Protein AF-A0A2A2KEM4-F1 (afdb_monomer)

Foldseek 3Di:
DVVVLVVQLVVCVVVVNVPSNVVSVVVVLVVVVVVVVVVVVCVVVVPVVCVVVVPDDPDLVPDDLLVVLVVVLVVVVLVSLCVSLVVVLVVVVVVVVVVLVCCVVCVQVVVVVVDVDSPPSPQLNVLLCCLVPVFLSVQLVCCQNVHSCHSVSNVVSNVRSVVSSSCRVCVVVVVVVPPDPVVVVPDD

Organism: NCBI:txid2018661

Nearest PDB structures (foldseek):
  5y50-assembly1_A  TM=5.192E-01  e=1.566E-01  Arabidopsis thaliana
  3vvo-assembly1_A  TM=3.139E-01  e=1.948E+00  Pyrococcus furiosus

Radius of gyration: 22.12 Å; Cα contacts (8 Å, |Δi|>4): 120; chains: 1; bounding box: 51×26×70 Å

pLDDT: mean 81.43, std 10.75, range [40.06, 94.81]

Mean predicted aligned error: 8.87 Å

Sequence (188 aa):
MLATLSVRVGHAFGAEDPGEVARTLRGGLGYGLLVGILGCLAMLVTLPLVQWLGVPLPDVALLTPYWQAMAAQGRGETARIRAIGSATFASVTAWMLVATVLLALFGRRIAEAMSDDPQDYRWPVGVTLLSYWLLALPMSYWLAFHSALGPVGVWVGFACGLAVSAVLLPWRFYRLQARPLTAALVQP

Structure (mmCIF, N/CA/C/O backbone):
data_AF-A0A2A2KEM4-F1
#
_entry.id   AF-A0A2A2KEM4-F1
#
loop_
_atom_site.group_PDB
_atom_site.id
_atom_site.type_symbol
_atom_site.label_atom_id
_atom_site.label_alt_id
_atom_site.label_comp_id
_atom_site.label_asym_id
_atom_site.label_entity_id
_atom_site.label_seq_id
_atom_site.pdbx_PDB_ins_code
_atom_site.Cartn_x
_atom_site.Cartn_y
_atom_site.Cartn_z
_atom_site.occupancy
_atom_site.B_iso_or_equiv
_atom_site.auth_seq_id
_atom_site.auth_comp_id
_atom_site.auth_asym_id
_atom_site.auth_atom_id
_atom_site.pdbx_PDB_model_num
ATOM 1 N N . MET A 1 1 ? -18.554 12.663 2.591 1.00 53.09 1 MET A N 1
ATOM 2 C CA . MET A 1 1 ? -19.275 11.410 2.928 1.00 53.09 1 MET A CA 1
ATOM 3 C C . MET A 1 1 ? -18.562 10.548 3.979 1.00 53.09 1 MET A C 1
ATOM 5 O O . MET A 1 1 ? -19.233 10.060 4.875 1.00 53.09 1 MET A O 1
ATOM 9 N N . LEU A 1 2 ? -17.231 10.387 3.964 1.00 48.94 2 LEU A N 1
ATOM 10 C CA . LEU A 1 2 ? -16.520 9.681 5.054 1.00 48.94 2 LEU A CA 1
ATOM 11 C C . LEU A 1 2 ? -16.595 10.417 6.408 1.00 48.94 2 LEU A C 1
ATOM 13 O O . LEU A 1 2 ? -16.851 9.792 7.431 1.00 48.94 2 LEU A O 1
ATOM 17 N N . ALA A 1 3 ? -16.501 11.752 6.405 1.00 61.59 3 ALA A N 1
ATOM 18 C CA . ALA A 1 3 ? -16.663 12.564 7.618 1.00 61.59 3 ALA A CA 1
ATOM 19 C C . ALA A 1 3 ? -18.037 12.370 8.291 1.00 61.59 3 ALA A C 1
ATOM 21 O O . ALA A 1 3 ? -18.135 12.297 9.510 1.00 61.59 3 ALA A O 1
ATOM 22 N N . THR A 1 4 ? -19.105 12.202 7.503 1.00 72.00 4 THR A N 1
ATOM 23 C CA . THR A 1 4 ? -20.461 11.986 8.029 1.00 72.00 4 THR A CA 1
ATOM 24 C C . THR A 1 4 ? -20.662 10.583 8.604 1.00 72.00 4 THR A C 1
ATOM 26 O O . THR A 1 4 ? -21.477 10.425 9.507 1.00 72.00 4 THR A O 1
ATOM 29 N N . LEU A 1 5 ? -19.921 9.571 8.126 1.00 70.81 5 LEU A N 1
ATOM 30 C CA . LEU A 1 5 ? -19.917 8.233 8.735 1.00 70.81 5 LEU A CA 1
ATOM 31 C C . LEU A 1 5 ? -19.270 8.270 10.121 1.00 70.81 5 LEU A C 1
ATOM 33 O O . LEU A 1 5 ? -19.838 7.725 11.059 1.00 70.81 5 LEU A O 1
ATOM 37 N N . SER A 1 6 ? -18.138 8.970 10.261 1.00 72.06 6 SER A N 1
ATOM 38 C CA . SER A 1 6 ? -17.466 9.139 11.557 1.00 72.06 6 SER A CA 1
ATOM 39 C C . SER A 1 6 ? -18.377 9.809 12.588 1.00 72.06 6 SER A C 1
ATOM 41 O O . SER A 1 6 ? -18.460 9.349 13.721 1.00 72.06 6 SER A O 1
ATOM 43 N N . VAL A 1 7 ? -19.099 10.862 12.187 1.00 77.62 7 VAL A N 1
ATOM 44 C CA . VAL A 1 7 ? -20.027 11.586 13.071 1.00 77.62 7 VAL A CA 1
ATOM 45 C C . VAL A 1 7 ? -21.217 10.709 13.471 1.00 77.62 7 VAL A C 1
ATOM 47 O O . VAL A 1 7 ? -21.557 10.648 14.648 1.00 77.62 7 VAL A O 1
ATOM 50 N N . ARG A 1 8 ? -21.824 9.975 12.527 1.00 77.19 8 ARG A N 1
ATOM 51 C CA . ARG A 1 8 ? -22.946 9.066 12.835 1.00 77.19 8 ARG A CA 1
ATOM 52 C C . ARG A 1 8 ? -22.535 7.914 13.740 1.00 77.19 8 ARG A C 1
ATOM 54 O O . ARG A 1 8 ? -23.273 7.587 14.659 1.00 77.19 8 ARG A O 1
ATOM 61 N N . VAL A 1 9 ? -21.358 7.333 13.509 1.00 75.44 9 VAL A N 1
ATOM 62 C CA . VAL A 1 9 ? -20.803 6.308 14.400 1.00 75.44 9 VAL A CA 1
ATOM 63 C C . VAL A 1 9 ? -20.565 6.892 15.792 1.00 75.44 9 VAL A C 1
ATOM 65 O O . VAL A 1 9 ? -20.953 6.255 16.759 1.00 75.44 9 VAL A O 1
ATOM 68 N N . GLY A 1 10 ? -20.021 8.109 15.902 1.00 74.44 10 GLY A N 1
ATOM 69 C CA . GLY A 1 10 ? -19.826 8.785 17.190 1.00 74.44 10 GLY A CA 1
ATOM 70 C C . GLY A 1 10 ? -21.133 9.027 17.953 1.00 74.44 10 GLY A C 1
ATOM 71 O O . GLY A 1 10 ? -21.208 8.726 19.141 1.00 74.44 10 GLY A O 1
ATOM 72 N N . HIS A 1 11 ? -22.185 9.492 17.272 1.00 80.06 11 HIS A N 1
ATOM 73 C CA . HIS A 1 11 ? -23.505 9.661 17.889 1.00 80.06 11 HIS A CA 1
ATOM 74 C C . HIS A 1 11 ? -24.141 8.329 18.301 1.00 80.06 11 HIS A C 1
ATOM 76 O O . HIS A 1 11 ? -24.631 8.226 19.420 1.00 80.06 11 HIS A O 1
ATOM 82 N N . ALA A 1 12 ? -24.108 7.309 17.439 1.00 76.50 12 ALA A N 1
ATOM 83 C CA . ALA A 1 12 ? -24.669 5.991 17.744 1.00 76.50 12 ALA A CA 1
ATOM 84 C C . ALA A 1 12 ? -23.904 5.277 18.874 1.00 76.50 12 ALA A C 1
ATOM 86 O O . ALA A 1 12 ? -24.507 4.586 19.690 1.00 76.50 12 ALA A O 1
ATOM 87 N N . PHE A 1 13 ? -22.585 5.484 18.958 1.00 74.38 13 PHE A N 1
ATOM 88 C CA . PHE A 1 13 ? -21.756 4.975 20.050 1.00 74.38 13 PHE A CA 1
ATOM 89 C C . PHE A 1 13 ? -22.072 5.684 21.374 1.00 74.38 13 PHE A C 1
ATOM 91 O O . PHE A 1 13 ? -22.221 5.021 22.394 1.00 74.38 13 PHE A O 1
ATOM 98 N N . GLY A 1 14 ? -22.249 7.012 21.352 1.00 75.56 14 GLY A N 1
ATOM 99 C CA . GLY A 1 14 ? -22.678 7.786 22.524 1.00 75.56 14 GLY A CA 1
ATOM 100 C C . GLY A 1 14 ? -24.127 7.526 22.957 1.00 75.56 14 GLY A C 1
ATOM 101 O O . GLY A 1 14 ? -24.472 7.795 24.101 1.00 75.56 14 GLY A O 1
ATOM 102 N N . ALA A 1 15 ? -24.963 6.992 22.063 1.00 82.25 15 ALA A N 1
ATOM 103 C CA . ALA A 1 15 ? -26.337 6.579 22.345 1.00 82.25 15 ALA A CA 1
ATOM 104 C C . ALA A 1 15 ? -26.460 5.105 22.787 1.00 82.25 15 ALA A C 1
ATOM 106 O O . ALA A 1 15 ? -27.578 4.624 22.944 1.00 82.25 15 ALA A O 1
ATOM 107 N N . GLU A 1 16 ? -25.338 4.389 22.949 1.00 78.12 16 GLU A N 1
ATOM 108 C CA . GLU A 1 16 ? -25.289 2.960 23.300 1.00 78.12 16 GLU A CA 1
ATOM 109 C C . GLU A 1 16 ? -26.135 2.051 22.379 1.00 78.12 16 GLU A C 1
ATOM 111 O O . GLU A 1 16 ? -26.611 1.000 22.806 1.00 78.12 16 GLU A O 1
ATOM 116 N N . ASP A 1 17 ? -26.299 2.412 21.096 1.00 80.00 17 ASP A N 1
ATOM 117 C CA . ASP A 1 17 ? -26.970 1.573 20.090 1.00 80.00 17 ASP A CA 1
ATOM 118 C C . ASP A 1 17 ? -25.933 0.791 19.253 1.00 80.00 17 ASP A C 1
ATOM 120 O O . ASP A 1 17 ? -25.500 1.237 18.177 1.00 80.00 17 ASP A O 1
ATOM 124 N N . PRO A 1 18 ? -25.521 -0.418 19.688 1.00 74.44 18 PRO A N 1
ATOM 125 C CA . PRO A 1 18 ? -24.556 -1.228 18.951 1.00 74.44 18 PRO A CA 1
ATOM 126 C C . PRO A 1 18 ? -25.079 -1.667 17.574 1.00 74.44 18 PRO A C 1
ATOM 128 O O . PRO A 1 18 ? -24.279 -1.944 16.672 1.00 74.44 18 PRO A O 1
ATOM 131 N N . GLY A 1 19 ? -26.402 -1.726 17.384 1.00 77.44 19 GLY A N 1
ATOM 132 C CA . GLY A 1 19 ? -27.038 -2.144 16.138 1.00 77.44 19 GLY A CA 1
ATOM 133 C C . GLY A 1 19 ? -26.939 -1.083 15.042 1.00 77.44 19 GLY A C 1
ATOM 134 O O . GLY A 1 19 ? -26.697 -1.415 13.873 1.00 77.44 19 GLY A O 1
ATOM 135 N N . GLU A 1 20 ? -27.089 0.193 15.388 1.00 78.12 20 GLU A N 1
ATOM 136 C CA . GLU A 1 20 ? -26.872 1.306 14.457 1.00 78.12 20 GLU A CA 1
ATOM 137 C C . GLU A 1 20 ? -25.391 1.468 14.086 1.00 78.12 20 GLU A C 1
ATOM 139 O O . GLU A 1 20 ? -25.067 1.637 12.901 1.00 78.12 20 GLU A O 1
ATOM 144 N N . VAL A 1 21 ? -24.480 1.289 15.048 1.00 76.12 21 VAL A N 1
ATOM 145 C CA . VAL A 1 21 ? -23.033 1.273 14.782 1.00 76.12 21 VAL A CA 1
ATOM 146 C C . VAL A 1 21 ? -22.673 0.153 13.794 1.00 76.12 21 VAL A C 1
ATOM 148 O O . VAL A 1 21 ? -22.007 0.401 12.783 1.00 76.12 21 VAL A O 1
ATOM 151 N N . ALA A 1 22 ? -23.168 -1.070 14.020 1.00 76.38 22 ALA A N 1
ATOM 152 C CA . ALA A 1 22 ? -22.904 -2.220 13.151 1.00 76.38 22 ALA A CA 1
ATOM 153 C C . ALA A 1 22 ? -23.425 -2.018 11.718 1.00 76.38 22 ALA A C 1
ATOM 155 O O . ALA A 1 22 ? -22.730 -2.333 10.748 1.00 76.38 22 ALA A O 1
ATOM 156 N N . ARG A 1 23 ? -24.649 -1.492 11.562 1.00 79.25 23 ARG A N 1
ATOM 157 C CA . ARG A 1 23 ? -25.245 -1.205 10.243 1.00 79.25 23 ARG A CA 1
ATOM 158 C C . ARG A 1 23 ? -24.463 -0.132 9.494 1.00 79.25 23 ARG A C 1
ATOM 160 O O . ARG A 1 23 ? -24.187 -0.303 8.306 1.00 79.25 23 ARG A O 1
ATOM 167 N N . THR A 1 24 ? -24.062 0.927 10.191 1.00 81.06 24 THR A N 1
ATOM 168 C CA . THR A 1 24 ? -23.287 2.029 9.608 1.00 81.06 24 THR A CA 1
ATOM 169 C C . THR A 1 24 ? -21.918 1.549 9.124 1.00 81.06 24 THR A C 1
ATOM 171 O O . THR A 1 24 ? -21.506 1.881 8.011 1.00 81.06 24 THR A O 1
ATOM 174 N N . LEU A 1 25 ? -21.247 0.690 9.897 1.00 78.19 25 LEU A N 1
ATOM 175 C CA . LEU A 1 25 ? -19.958 0.107 9.513 1.00 78.19 25 LEU A CA 1
ATOM 176 C C . LEU A 1 25 ? -20.069 -0.887 8.350 1.00 78.19 25 LEU A C 1
ATOM 178 O O . LEU A 1 25 ? -19.225 -0.864 7.452 1.00 78.19 25 LEU A O 1
ATOM 182 N N . ARG A 1 26 ? -21.124 -1.714 8.301 1.00 78.69 26 ARG A N 1
ATOM 183 C CA . ARG A 1 26 ? -21.377 -2.609 7.153 1.00 78.69 26 ARG A CA 1
ATOM 184 C C . ARG A 1 26 ? -21.663 -1.826 5.877 1.00 78.69 26 ARG A C 1
ATOM 186 O O . ARG A 1 26 ? -21.119 -2.161 4.827 1.00 78.69 26 ARG A O 1
ATOM 193 N N . GLY A 1 27 ? -22.463 -0.764 5.975 1.00 81.88 27 GLY A N 1
ATOM 194 C CA . GLY A 1 27 ? -22.697 0.159 4.865 1.00 81.88 27 GLY A CA 1
ATOM 195 C C . GLY A 1 27 ? -21.393 0.798 4.385 1.00 81.88 27 GLY A C 1
ATOM 196 O O . GLY A 1 27 ? -21.102 0.780 3.191 1.00 81.88 27 GLY A O 1
ATOM 197 N N . GLY A 1 28 ? -20.561 1.276 5.316 1.00 80.88 28 GLY A N 1
ATOM 198 C CA . GLY A 1 28 ? -19.235 1.825 5.024 1.00 80.88 28 GLY A CA 1
ATOM 199 C C . GLY A 1 28 ? -18.312 0.842 4.295 1.00 80.88 28 GLY A C 1
ATOM 200 O O . GLY A 1 28 ? -17.651 1.236 3.336 1.00 80.88 28 GLY A O 1
ATOM 201 N N . LEU A 1 29 ? -18.315 -0.438 4.684 1.00 82.56 29 LEU A N 1
ATOM 202 C CA . LEU A 1 29 ? -17.545 -1.483 3.999 1.00 82.56 29 LEU A CA 1
ATOM 203 C C . LEU A 1 29 ? -18.012 -1.680 2.548 1.00 82.56 29 LEU A C 1
ATOM 205 O O . LEU A 1 29 ? -17.180 -1.764 1.646 1.00 82.56 29 LEU A O 1
ATOM 209 N N . GLY A 1 30 ? -19.328 -1.693 2.312 1.00 83.88 30 GLY A N 1
ATOM 210 C CA . GLY A 1 30 ? -19.901 -1.774 0.964 1.00 83.88 30 GLY A CA 1
ATOM 211 C C . GLY A 1 30 ? -19.514 -0.581 0.083 1.00 83.88 30 GLY A C 1
ATOM 212 O O . GLY A 1 30 ? -19.084 -0.770 -1.055 1.00 83.88 30 GLY A O 1
ATOM 213 N N . TYR A 1 31 ? -19.582 0.642 0.621 1.00 83.25 31 TYR A N 1
ATOM 214 C CA . TYR A 1 31 ? -19.104 1.838 -0.082 1.00 83.25 31 TYR A CA 1
ATOM 215 C C . TYR A 1 31 ? -17.602 1.777 -0.371 1.00 83.25 31 TYR A C 1
ATOM 217 O O . TYR A 1 31 ? -17.185 2.116 -1.475 1.00 83.25 31 TYR A O 1
ATOM 225 N N . GLY A 1 32 ? -16.795 1.319 0.589 1.00 83.50 32 GLY A N 1
ATOM 226 C CA . GLY A 1 32 ? -15.356 1.139 0.405 1.00 83.50 32 GLY A CA 1
ATOM 227 C C . GLY A 1 32 ? -15.035 0.158 -0.722 1.00 83.50 32 GLY A C 1
ATOM 228 O O . GLY A 1 32 ? -14.199 0.458 -1.572 1.00 83.50 32 GLY A O 1
ATOM 229 N N . LEU A 1 33 ? -15.750 -0.969 -0.781 1.00 86.19 33 LEU A N 1
ATOM 230 C CA . LEU A 1 33 ? -15.604 -1.951 -1.854 1.00 86.19 33 LEU A CA 1
ATOM 231 C C . LEU A 1 33 ? -15.987 -1.357 -3.215 1.00 86.19 33 LEU A C 1
ATOM 233 O O . LEU A 1 33 ? -15.236 -1.500 -4.176 1.00 86.19 33 LEU A O 1
ATOM 237 N N . LEU A 1 34 ? -17.120 -0.655 -3.294 1.00 88.44 34 LEU A N 1
ATOM 238 C CA . LEU A 1 34 ? -17.584 -0.024 -4.529 1.00 88.44 34 LEU A CA 1
ATOM 239 C C . LEU A 1 34 ? -16.592 1.032 -5.034 1.00 88.44 34 LEU A C 1
ATOM 241 O O . LEU A 1 34 ? -16.212 1.004 -6.202 1.00 88.44 34 LEU A O 1
ATOM 245 N N . VAL A 1 35 ? -16.121 1.923 -4.158 1.00 88.81 35 VAL A N 1
ATOM 246 C CA . VAL A 1 35 ? -15.098 2.924 -4.504 1.00 88.81 35 VAL A CA 1
ATOM 247 C C . VAL A 1 35 ? -13.794 2.246 -4.926 1.00 88.81 35 VAL A C 1
ATOM 249 O O . VAL A 1 35 ? -13.182 2.669 -5.905 1.00 88.81 35 VAL A O 1
ATOM 252 N N . GLY A 1 36 ? -13.392 1.171 -4.242 1.00 84.81 36 GLY A N 1
ATOM 253 C CA . GLY A 1 36 ? -12.217 0.379 -4.602 1.00 84.81 36 GLY A CA 1
ATOM 254 C C . GLY A 1 36 ? -12.328 -0.251 -5.993 1.00 84.81 36 GLY A C 1
ATOM 255 O O . GLY A 1 36 ? -11.396 -0.141 -6.787 1.00 84.81 36 GLY A O 1
ATOM 256 N N . ILE A 1 37 ? -13.479 -0.846 -6.324 1.00 89.69 37 ILE A N 1
ATOM 257 C CA . ILE A 1 37 ? -13.752 -1.420 -7.650 1.00 89.69 37 ILE A CA 1
ATOM 258 C C . ILE A 1 37 ? -13.729 -0.327 -8.720 1.00 89.69 37 ILE A C 1
ATOM 260 O O . ILE A 1 37 ? -13.059 -0.487 -9.737 1.00 89.69 37 ILE A O 1
ATOM 264 N N . LEU A 1 38 ? -14.404 0.801 -8.488 1.00 90.62 38 LEU A N 1
ATOM 265 C CA . LEU A 1 38 ? -14.414 1.923 -9.431 1.00 90.62 38 LEU A CA 1
ATOM 266 C C . LEU A 1 38 ? -13.008 2.493 -9.655 1.00 90.62 38 LEU A C 1
ATOM 268 O O . LEU A 1 38 ? -12.628 2.741 -10.797 1.00 90.62 38 LEU A O 1
ATOM 272 N N . GLY A 1 39 ? -12.215 2.646 -8.592 1.00 86.81 39 GLY A N 1
ATOM 273 C CA . GLY A 1 39 ? -10.818 3.073 -8.688 1.00 86.81 39 GLY A CA 1
ATOM 274 C C . GLY A 1 39 ? -9.953 2.077 -9.466 1.00 86.81 39 GLY A C 1
ATOM 275 O O . GLY A 1 39 ? -9.158 2.483 -10.312 1.00 86.81 39 GLY A O 1
ATOM 276 N N . CYS A 1 40 ? -10.149 0.775 -9.243 1.00 86.94 40 CYS A N 1
ATOM 277 C CA . CYS A 1 40 ? -9.462 -0.281 -9.986 1.00 86.94 40 CYS A CA 1
ATOM 278 C C . CYS A 1 40 ? -9.809 -0.237 -11.484 1.00 86.94 40 CYS A C 1
ATOM 280 O O . CYS A 1 40 ? -8.910 -0.243 -12.326 1.00 86.94 40 CYS A O 1
ATOM 282 N N . LEU A 1 41 ? -11.096 -0.109 -11.822 1.00 89.00 41 LEU A N 1
ATOM 283 C CA . LEU A 1 41 ? -11.557 0.028 -13.205 1.00 89.00 41 LEU A CA 1
ATOM 284 C C . LEU A 1 41 ? -10.992 1.291 -13.868 1.00 89.00 41 LEU A C 1
ATOM 286 O O . LEU A 1 41 ? -10.512 1.226 -14.998 1.00 89.00 41 LEU A O 1
ATOM 290 N N . ALA A 1 42 ? -10.979 2.420 -13.157 1.00 89.44 42 ALA A N 1
ATOM 291 C CA . ALA A 1 42 ? -10.387 3.659 -13.651 1.00 89.44 42 ALA A CA 1
ATOM 292 C C . ALA A 1 42 ? -8.886 3.497 -13.956 1.00 89.44 42 ALA A C 1
ATOM 294 O O . ALA A 1 42 ? -8.436 3.902 -15.032 1.00 89.44 42 ALA A O 1
ATOM 295 N N . MET A 1 43 ? -8.119 2.842 -13.071 1.00 85.56 43 MET A N 1
ATOM 296 C CA . MET A 1 43 ? -6.702 2.548 -13.329 1.00 85.56 43 MET A CA 1
ATOM 297 C C . MET A 1 43 ? -6.510 1.669 -14.572 1.00 85.56 43 MET A C 1
ATOM 299 O O . MET A 1 43 ? -5.644 1.971 -15.392 1.00 85.56 43 MET A O 1
ATOM 303 N N . LEU A 1 44 ? -7.329 0.625 -14.752 1.00 84.94 44 LEU A N 1
ATOM 304 C CA . LEU A 1 44 ? -7.234 -0.281 -15.906 1.00 84.94 44 LEU A CA 1
ATOM 305 C C . LEU A 1 44 ? -7.569 0.407 -17.236 1.00 84.94 44 LEU A C 1
ATOM 307 O O . LEU A 1 44 ? -6.942 0.114 -18.252 1.00 84.94 44 LEU A O 1
ATOM 311 N N . VAL A 1 45 ? -8.528 1.335 -17.234 1.00 88.75 45 VAL A N 1
ATOM 312 C CA . VAL A 1 45 ? -8.959 2.057 -18.442 1.00 88.75 45 VAL A CA 1
ATOM 313 C C . VAL A 1 45 ? -8.002 3.192 -18.813 1.00 88.75 45 VAL A C 1
ATOM 315 O O . VAL A 1 45 ? -7.907 3.537 -19.986 1.00 88.75 45 VAL A O 1
ATOM 318 N N . THR A 1 46 ? -7.252 3.747 -17.856 1.00 86.25 46 THR A N 1
ATOM 319 C CA . THR A 1 46 ? -6.375 4.911 -18.092 1.00 86.25 46 THR A CA 1
ATOM 320 C C . THR A 1 46 ? -5.429 4.712 -19.280 1.00 86.25 46 THR A C 1
ATOM 322 O O . THR A 1 46 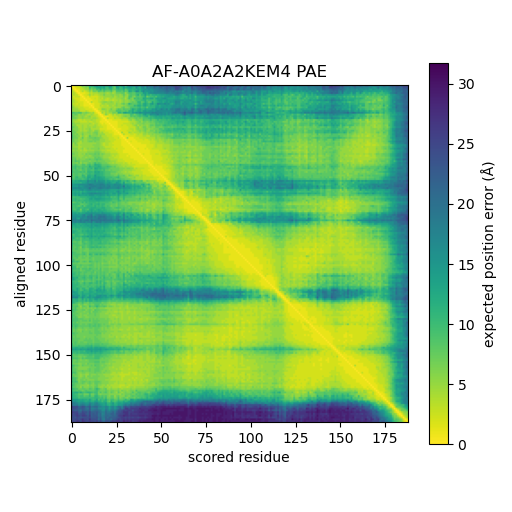? -5.376 5.549 -20.175 1.00 86.25 46 THR A O 1
ATOM 325 N N . LEU A 1 47 ? -4.689 3.603 -19.314 1.00 79.81 47 LEU A N 1
ATOM 326 C CA . LEU A 1 47 ? -3.660 3.363 -20.329 1.00 79.81 47 LEU A CA 1
ATOM 327 C C . LEU A 1 47 ? -4.241 3.158 -21.747 1.00 79.81 47 LEU A C 1
ATOM 329 O O . LEU A 1 47 ? -3.800 3.866 -22.655 1.00 79.81 47 LEU A O 1
ATOM 333 N N . PRO A 1 48 ? -5.250 2.287 -21.968 1.00 85.12 48 PRO A N 1
ATOM 334 C CA . PRO A 1 48 ? -5.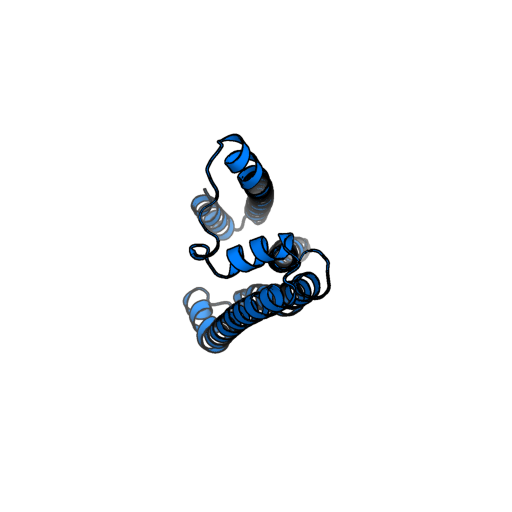884 2.173 -23.282 1.00 85.12 48 PRO A CA 1
ATOM 335 C C . PRO A 1 48 ? -6.624 3.453 -23.691 1.00 85.12 48 PRO A C 1
ATOM 337 O O . PRO A 1 48 ? -6.625 3.796 -24.870 1.00 85.12 48 PRO A O 1
ATOM 340 N N . LEU A 1 49 ? -7.200 4.200 -22.743 1.00 88.00 49 LEU A N 1
ATOM 341 C CA . LEU A 1 49 ? -7.856 5.477 -23.030 1.00 88.00 49 LEU A CA 1
ATOM 342 C C . LEU A 1 49 ? -6.860 6.528 -23.536 1.00 88.00 49 LEU A C 1
ATOM 344 O O . LEU A 1 49 ? -7.139 7.200 -24.524 1.00 88.00 49 LEU A O 1
ATOM 348 N N . VAL A 1 50 ? -5.688 6.650 -22.904 1.00 84.50 50 VAL A N 1
ATOM 349 C CA . VAL A 1 50 ? -4.623 7.574 -23.343 1.00 84.50 50 VAL A CA 1
ATOM 350 C C . VAL A 1 50 ? -4.132 7.224 -24.751 1.00 84.50 50 VAL A C 1
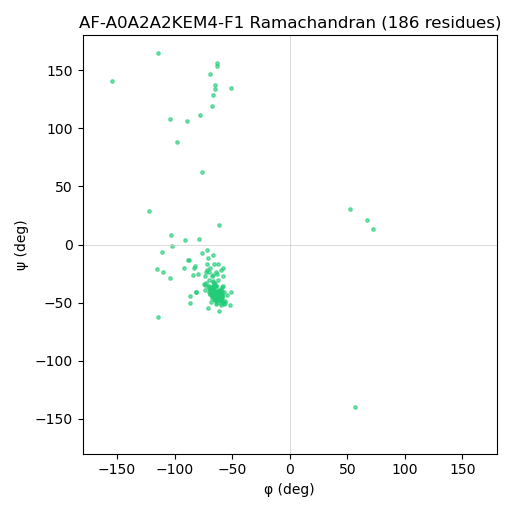ATOM 352 O O . VAL A 1 50 ? -3.913 8.121 -25.564 1.00 84.50 50 VAL A O 1
ATOM 355 N N . GLN A 1 51 ? -4.016 5.931 -25.063 1.00 83.75 51 GLN A N 1
ATOM 356 C CA . GLN A 1 51 ? -3.660 5.462 -26.406 1.00 83.75 51 GLN A CA 1
ATOM 357 C C . GLN A 1 51 ? -4.759 5.757 -27.430 1.00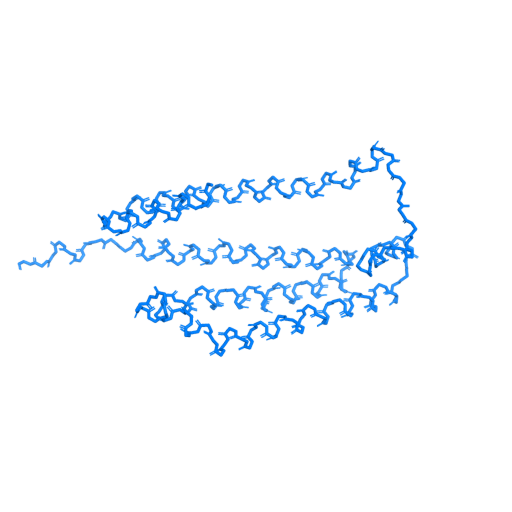 83.75 51 GLN A C 1
ATOM 359 O O . GLN A 1 51 ? -4.462 6.207 -28.534 1.00 83.75 51 GLN A O 1
ATOM 364 N N . TRP A 1 52 ? -6.025 5.551 -27.058 1.00 87.56 52 TRP A N 1
ATOM 365 C CA . TRP A 1 52 ? -7.175 5.865 -27.906 1.00 87.56 52 TRP A CA 1
ATOM 366 C C . TRP A 1 52 ? -7.293 7.367 -28.198 1.00 87.56 52 TRP A C 1
ATOM 368 O O . TRP A 1 52 ? -7.621 7.751 -29.317 1.00 87.56 52 TRP A O 1
ATOM 378 N N . LEU A 1 53 ? -6.951 8.219 -27.227 1.00 91.19 53 LEU A N 1
ATOM 379 C CA . LEU A 1 53 ? -6.880 9.675 -27.391 1.00 91.19 53 LEU A CA 1
ATOM 380 C C . LEU A 1 53 ? -5.684 10.139 -28.245 1.00 91.19 53 LEU A C 1
ATOM 382 O O . LEU A 1 53 ? -5.561 11.333 -28.512 1.00 91.19 53 LEU A O 1
ATOM 386 N N . GLY A 1 54 ? -4.801 9.227 -28.668 1.00 85.06 54 GLY A N 1
ATOM 387 C CA . GLY A 1 54 ? -3.668 9.538 -29.539 1.00 85.06 54 GLY A CA 1
ATOM 388 C C . GLY A 1 54 ? -2.598 10.416 -28.886 1.00 85.06 54 GLY A C 1
ATOM 389 O O . GLY A 1 54 ? -1.833 11.069 -29.593 1.00 85.06 54 GLY A O 1
ATOM 390 N N . VAL A 1 55 ? -2.539 10.459 -27.551 1.00 84.19 55 VAL A N 1
ATOM 391 C CA . VAL A 1 55 ? -1.539 11.256 -26.830 1.00 84.19 55 VAL A CA 1
ATOM 392 C C . VAL A 1 55 ? -0.152 10.640 -27.069 1.00 84.19 55 VAL A C 1
ATOM 394 O O . VAL A 1 55 ? 0.058 9.477 -26.707 1.00 84.19 55 VAL A O 1
ATOM 397 N N . PRO A 1 56 ? 0.809 11.373 -27.665 1.00 79.44 56 PRO A N 1
ATOM 398 C CA . PRO A 1 56 ? 2.145 10.845 -27.905 1.00 79.44 56 PRO A CA 1
ATOM 399 C C . PRO A 1 56 ? 2.849 10.577 -26.573 1.00 79.44 56 PRO A C 1
ATOM 401 O O . PRO A 1 56 ? 2.829 11.409 -25.663 1.00 79.44 56 PRO A O 1
ATOM 404 N N . LEU A 1 57 ? 3.475 9.404 -26.451 1.00 74.38 57 LEU A N 1
ATOM 405 C CA . LEU A 1 57 ? 4.242 9.063 -25.258 1.00 74.38 57 LEU A CA 1
ATOM 406 C C . LEU A 1 57 ? 5.474 9.980 -25.176 1.00 74.38 57 LEU A C 1
ATOM 408 O O . LEU A 1 57 ? 6.207 10.080 -26.161 1.00 74.38 57 LEU A O 1
ATOM 412 N N . PRO A 1 58 ? 5.715 10.645 -24.032 1.00 79.56 58 PRO A N 1
ATOM 413 C CA . PRO A 1 58 ? 6.897 11.475 -23.858 1.00 79.56 58 PRO A CA 1
ATOM 414 C C . PRO A 1 58 ? 8.169 10.628 -23.935 1.00 79.56 58 PRO A C 1
ATOM 416 O O . PRO A 1 58 ? 8.159 9.435 -23.610 1.00 79.56 58 PRO A O 1
ATOM 419 N N . ASP A 1 59 ? 9.273 11.263 -24.337 1.00 84.12 59 ASP A N 1
ATOM 420 C CA . ASP A 1 59 ? 10.573 10.606 -24.419 1.00 84.12 59 ASP A CA 1
ATOM 421 C C . ASP A 1 59 ? 10.900 9.883 -23.117 1.00 84.12 59 ASP A C 1
ATOM 423 O O . ASP A 1 59 ? 10.783 10.431 -22.019 1.00 84.12 59 ASP A O 1
ATOM 427 N N . VAL A 1 60 ? 11.379 8.644 -23.235 1.00 77.94 60 VAL A N 1
ATOM 428 C CA . VAL A 1 60 ? 11.652 7.806 -22.060 1.00 77.94 60 VAL A CA 1
ATOM 429 C C . VAL A 1 60 ? 12.681 8.413 -21.111 1.00 77.94 60 VAL A C 1
ATOM 431 O O . VAL A 1 60 ? 12.685 8.082 -19.933 1.00 77.94 60 VAL A O 1
ATOM 434 N N . ALA A 1 61 ? 13.530 9.319 -21.595 1.00 81.56 61 ALA A N 1
ATOM 435 C CA . ALA A 1 61 ? 14.481 10.053 -20.767 1.00 81.56 61 ALA A CA 1
ATOM 436 C C . ALA A 1 61 ? 13.800 11.028 -19.788 1.00 81.56 61 ALA A C 1
ATOM 438 O O . ALA A 1 61 ? 14.348 11.294 -18.722 1.00 81.56 61 ALA A O 1
ATOM 439 N N . LEU A 1 62 ? 12.606 11.525 -20.125 1.00 83.56 62 LEU A N 1
ATOM 440 C CA . LEU A 1 62 ? 11.822 12.455 -19.306 1.00 83.56 62 LEU A CA 1
ATOM 441 C C . LEU A 1 62 ? 10.915 11.737 -18.300 1.00 83.56 62 LEU A C 1
ATOM 443 O O . LEU A 1 62 ? 10.376 12.358 -17.386 1.00 83.56 62 LEU A O 1
ATOM 447 N N . LEU A 1 63 ? 10.733 10.425 -18.462 1.00 83.19 63 LEU A N 1
ATOM 448 C CA . LEU A 1 63 ? 9.941 9.615 -17.549 1.00 83.19 63 LEU A CA 1
ATOM 449 C C . LEU A 1 63 ? 10.641 9.480 -16.194 1.00 83.19 63 LEU A C 1
ATOM 451 O O . LEU A 1 63 ? 11.865 9.371 -16.118 1.00 83.19 63 LEU A O 1
ATOM 455 N N . THR A 1 64 ? 9.858 9.413 -15.114 1.00 84.69 64 THR A N 1
ATOM 456 C CA . THR A 1 64 ? 10.406 9.081 -13.793 1.00 84.69 64 THR A CA 1
ATOM 457 C C . THR A 1 64 ? 10.988 7.661 -13.798 1.00 84.69 64 THR A C 1
ATOM 459 O O . THR A 1 64 ? 10.559 6.830 -14.607 1.00 84.69 64 THR A O 1
ATOM 462 N N . PRO A 1 65 ? 11.933 7.331 -12.895 1.00 83.38 65 PRO A N 1
ATOM 463 C CA . PRO A 1 65 ? 12.619 6.037 -12.911 1.00 83.38 65 PRO A CA 1
ATOM 464 C C . PRO A 1 65 ? 11.662 4.836 -12.970 1.00 83.38 65 PRO A C 1
ATOM 466 O O . PRO A 1 65 ? 11.864 3.919 -13.759 1.00 83.38 65 PRO A O 1
ATOM 469 N N . TYR A 1 66 ? 10.553 4.870 -12.228 1.00 82.06 66 TYR A N 1
ATOM 470 C CA . TYR A 1 66 ? 9.539 3.814 -12.282 1.00 82.06 66 TYR A CA 1
ATOM 471 C C . TYR A 1 66 ? 8.988 3.575 -13.703 1.00 82.06 66 TYR A C 1
ATOM 473 O O . TYR A 1 66 ? 8.951 2.441 -14.185 1.00 82.06 66 TYR A O 1
ATOM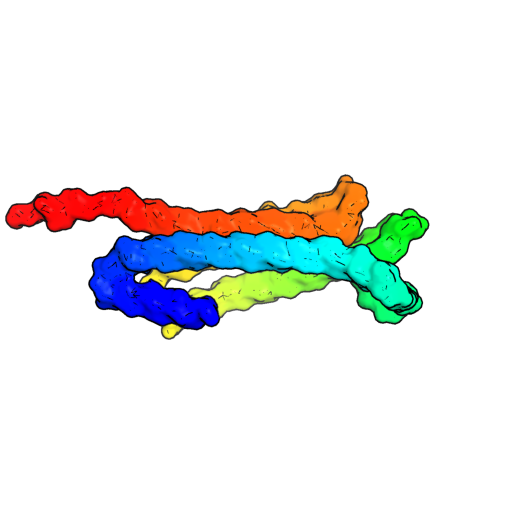 481 N N . TRP A 1 67 ? 8.608 4.643 -14.404 1.00 81.56 67 TRP A N 1
ATOM 482 C CA . TRP A 1 67 ? 8.096 4.558 -15.772 1.00 81.56 67 TRP A CA 1
ATOM 483 C C . TRP A 1 67 ? 9.192 4.186 -16.779 1.00 81.56 67 TRP A C 1
ATOM 485 O O . TRP A 1 67 ? 8.917 3.470 -17.741 1.00 81.56 67 TRP A O 1
ATOM 495 N N . GLN A 1 68 ? 10.446 4.575 -16.526 1.00 82.81 68 GLN A N 1
ATOM 496 C CA . GLN A 1 68 ? 11.596 4.087 -17.295 1.00 82.81 68 GLN A CA 1
ATOM 497 C C . GLN A 1 68 ? 11.773 2.571 -17.156 1.00 82.81 68 GLN A C 1
ATOM 499 O O . GLN A 1 68 ? 12.048 1.901 -18.149 1.00 82.81 68 GLN A O 1
ATOM 504 N N . ALA A 1 69 ? 11.581 2.015 -15.955 1.00 82.81 69 ALA A N 1
ATOM 505 C CA . ALA A 1 69 ? 11.648 0.572 -15.729 1.00 82.81 69 ALA A CA 1
ATOM 506 C C . ALA A 1 69 ? 10.526 -0.178 -16.470 1.00 82.81 69 ALA A C 1
ATOM 508 O O . ALA A 1 69 ? 10.786 -1.206 -17.091 1.00 82.81 69 ALA A O 1
ATOM 509 N N . MET A 1 70 ? 9.303 0.361 -16.476 1.00 81.88 70 MET A N 1
ATOM 510 C CA . MET A 1 70 ? 8.179 -0.185 -17.254 1.00 81.88 70 MET A CA 1
ATOM 511 C C . MET A 1 70 ? 8.457 -0.147 -18.767 1.00 81.88 70 MET A C 1
ATOM 513 O O . MET A 1 70 ? 8.237 -1.134 -19.464 1.00 81.88 70 MET A O 1
ATOM 517 N N . ALA A 1 71 ? 9.006 0.958 -19.283 1.00 81.69 71 ALA A N 1
ATOM 518 C CA . ALA A 1 71 ? 9.365 1.079 -20.698 1.00 81.69 71 ALA A CA 1
ATOM 519 C C . ALA A 1 71 ? 10.527 0.148 -21.101 1.00 81.69 71 ALA A C 1
ATOM 521 O O . ALA A 1 71 ? 10.531 -0.408 -22.199 1.00 81.69 71 ALA A O 1
ATOM 522 N N . ALA A 1 72 ? 11.500 -0.051 -20.207 1.00 81.69 72 ALA A N 1
ATOM 523 C CA . ALA A 1 72 ? 12.624 -0.965 -20.403 1.00 81.69 72 ALA A CA 1
ATOM 524 C C . ALA A 1 72 ? 12.187 -2.443 -20.447 1.00 81.69 72 ALA A C 1
ATOM 526 O O . ALA A 1 72 ? 12.839 -3.252 -21.110 1.00 81.69 72 ALA A O 1
ATOM 527 N N . GLN A 1 73 ? 11.065 -2.794 -19.806 1.00 79.12 73 GLN A N 1
ATOM 528 C CA . GLN A 1 73 ? 10.499 -4.148 -19.838 1.00 79.12 73 GLN A CA 1
ATOM 529 C C . GLN A 1 73 ? 10.086 -4.580 -21.243 1.00 79.12 73 GLN A C 1
ATOM 531 O O . GLN A 1 73 ? 10.403 -5.698 -21.642 1.00 79.12 73 GLN A O 1
ATOM 536 N N . GLY A 1 74 ? 9.492 -3.680 -22.032 1.00 75.50 74 GLY A N 1
ATOM 537 C CA . GLY A 1 74 ? 9.168 -3.946 -23.439 1.00 75.50 74 GLY A CA 1
ATOM 538 C C . GLY A 1 74 ? 10.396 -4.136 -24.341 1.00 75.50 74 GLY A C 1
ATOM 539 O O . GLY A 1 74 ? 10.270 -4.681 -25.432 1.00 75.50 74 GLY A O 1
ATOM 540 N N . ARG A 1 75 ? 11.586 -3.715 -23.887 1.00 77.31 75 ARG A N 1
ATOM 541 C CA . ARG A 1 75 ? 12.856 -3.816 -24.629 1.00 77.31 75 ARG A CA 1
ATOM 542 C C . ARG A 1 75 ? 13.766 -4.955 -24.158 1.00 77.31 75 ARG A C 1
ATOM 544 O O . ARG A 1 75 ? 14.853 -5.117 -24.698 1.00 77.31 75 ARG A O 1
ATOM 551 N N . GLY A 1 76 ? 13.365 -5.721 -23.140 1.00 77.94 76 GLY A N 1
ATOM 552 C CA . GLY A 1 76 ? 14.168 -6.826 -22.597 1.00 77.94 7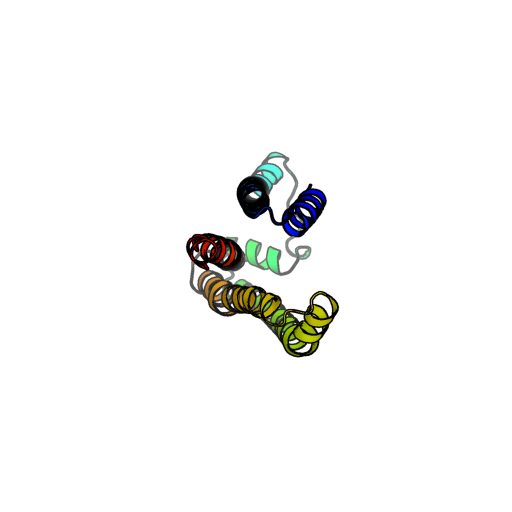6 GLY A CA 1
ATOM 553 C C . GLY A 1 76 ? 15.405 -6.405 -21.783 1.00 77.94 76 GLY A C 1
ATOM 554 O O . GLY A 1 76 ? 16.244 -7.250 -21.464 1.00 77.94 76 GLY A O 1
ATOM 555 N N . GLU A 1 77 ? 15.528 -5.129 -21.393 1.00 82.94 77 GLU A N 1
ATOM 556 C CA . GLU A 1 77 ? 16.671 -4.574 -20.638 1.00 82.94 77 GLU A CA 1
ATOM 557 C C . GLU A 1 77 ? 16.640 -4.969 -19.141 1.00 82.94 77 GLU A C 1
ATOM 559 O O . GLU A 1 77 ? 16.556 -4.134 -18.235 1.00 82.94 77 GLU A O 1
ATOM 564 N N . THR A 1 78 ? 16.728 -6.268 -18.853 1.00 80.88 78 THR A N 1
ATOM 565 C CA . THR A 1 78 ? 16.508 -6.837 -17.507 1.00 80.88 78 THR A CA 1
ATOM 566 C C . THR A 1 78 ? 17.438 -6.253 -16.432 1.00 80.88 78 THR A C 1
ATOM 568 O O . THR A 1 78 ? 17.012 -6.034 -15.298 1.00 80.88 78 THR A O 1
ATOM 571 N N . ALA A 1 79 ? 18.697 -5.947 -16.770 1.00 83.25 79 ALA A N 1
ATOM 572 C CA . ALA A 1 79 ? 19.658 -5.360 -15.829 1.00 83.25 79 ALA A CA 1
ATOM 573 C C . ALA A 1 79 ? 19.234 -3.958 -15.353 1.00 83.25 79 ALA A C 1
ATOM 575 O O . ALA A 1 79 ? 19.303 -3.654 -14.160 1.00 83.25 79 ALA A O 1
ATOM 576 N N . ARG A 1 80 ? 18.728 -3.125 -16.270 1.00 81.19 80 ARG A N 1
ATOM 577 C CA . ARG A 1 80 ? 18.277 -1.760 -15.977 1.00 81.19 80 ARG A CA 1
ATOM 578 C C . ARG A 1 80 ? 16.992 -1.760 -15.150 1.00 81.19 80 ARG A C 1
ATOM 580 O O . ARG A 1 80 ? 16.892 -1.013 -14.179 1.00 81.19 80 ARG A O 1
ATOM 587 N N . ILE A 1 81 ? 16.053 -2.651 -15.477 1.00 83.25 81 ILE A N 1
ATOM 588 C CA . ILE A 1 81 ? 14.811 -2.854 -14.712 1.00 83.25 81 ILE A CA 1
ATOM 589 C C . ILE A 1 81 ? 15.134 -3.257 -13.275 1.00 83.25 81 ILE A C 1
ATOM 591 O O . ILE A 1 81 ? 14.575 -2.692 -12.337 1.00 83.25 81 ILE A O 1
ATOM 595 N N . ARG A 1 82 ? 16.067 -4.200 -13.090 1.00 83.62 82 ARG A N 1
ATOM 596 C CA . ARG A 1 82 ? 16.480 -4.658 -11.758 1.00 83.62 82 ARG A CA 1
ATOM 597 C C . ARG A 1 82 ? 17.135 -3.548 -10.944 1.00 83.62 82 ARG A C 1
ATOM 599 O O . ARG A 1 82 ? 16.799 -3.421 -9.775 1.00 83.62 82 ARG A O 1
ATOM 606 N N . ALA A 1 83 ? 18.010 -2.741 -11.546 1.00 85.00 83 ALA A N 1
ATOM 607 C CA . ALA A 1 83 ? 18.678 -1.635 -10.857 1.00 85.00 83 ALA A CA 1
ATOM 608 C C . ALA A 1 83 ? 17.696 -0.533 -10.421 1.00 85.00 83 ALA A C 1
ATOM 610 O O . ALA A 1 83 ? 17.716 -0.088 -9.275 1.00 85.00 83 ALA A O 1
ATOM 611 N N . ILE A 1 84 ? 16.800 -0.114 -11.319 1.00 84.00 84 ILE A N 1
ATOM 612 C CA . ILE A 1 84 ? 15.804 0.917 -11.003 1.00 84.00 84 ILE A CA 1
ATOM 613 C C . ILE A 1 84 ? 14.766 0.385 -10.007 1.00 84.00 84 ILE A C 1
ATOM 615 O O . ILE A 1 84 ? 14.392 1.072 -9.051 1.00 84.00 84 ILE A O 1
ATOM 619 N N . GLY A 1 85 ? 14.316 -0.854 -10.217 1.00 85.06 85 GLY A N 1
ATOM 620 C CA . GLY A 1 85 ? 13.375 -1.531 -9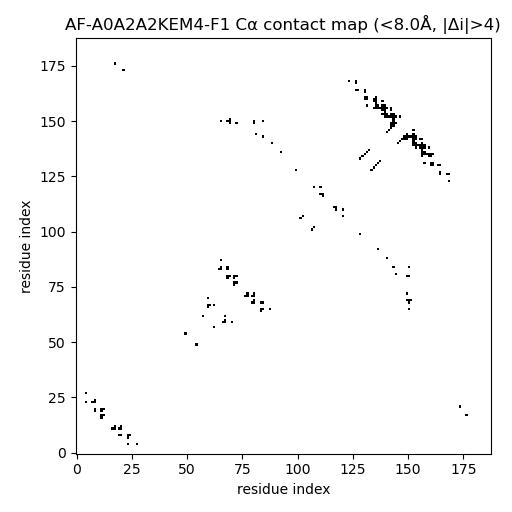.338 1.00 85.06 85 GLY A CA 1
ATOM 621 C C . GLY A 1 85 ? 13.933 -1.684 -7.927 1.00 85.06 85 GLY A C 1
ATOM 622 O O . GLY A 1 85 ? 13.238 -1.351 -6.970 1.00 85.06 85 GLY A O 1
ATOM 623 N N . SER A 1 86 ? 15.185 -2.130 -7.777 1.00 84.44 86 SER A N 1
ATOM 624 C CA . SER A 1 86 ? 15.802 -2.329 -6.461 1.00 84.44 86 SER A CA 1
ATOM 625 C C . SER A 1 86 ? 16.026 -1.013 -5.720 1.00 84.44 86 SER A C 1
ATOM 627 O O . SER A 1 86 ? 15.741 -0.952 -4.527 1.00 84.44 86 SER A O 1
ATOM 629 N N . ALA A 1 87 ? 16.444 0.055 -6.408 1.00 86.12 87 ALA A N 1
ATOM 630 C CA . ALA A 1 87 ? 16.602 1.381 -5.809 1.00 86.12 87 ALA A CA 1
ATOM 631 C C . ALA A 1 87 ? 15.262 1.956 -5.322 1.00 86.12 87 ALA A C 1
ATOM 633 O O . ALA A 1 87 ? 15.158 2.452 -4.198 1.00 86.12 87 ALA A O 1
ATOM 634 N N . THR A 1 88 ? 14.213 1.834 -6.142 1.00 85.19 88 THR A N 1
ATOM 635 C CA . THR A 1 88 ? 12.863 2.282 -5.775 1.00 85.19 88 THR A CA 1
ATOM 636 C C . THR A 1 88 ? 12.343 1.477 -4.587 1.00 85.19 88 THR A C 1
ATOM 638 O O . THR A 1 88 ? 11.898 2.057 -3.598 1.00 85.19 88 THR A O 1
ATOM 641 N N . PHE A 1 89 ? 12.475 0.150 -4.631 1.00 88.31 89 PHE A N 1
ATOM 642 C CA . PHE A 1 89 ? 12.063 -0.724 -3.537 1.00 88.31 89 PHE A CA 1
ATOM 643 C C . PHE A 1 89 ? 12.814 -0.400 -2.237 1.00 88.31 89 PHE A C 1
ATOM 645 O O . PHE A 1 89 ? 12.183 -0.207 -1.203 1.00 88.31 89 PHE A O 1
ATOM 652 N N . ALA A 1 90 ? 14.139 -0.234 -2.299 1.00 89.25 90 ALA A N 1
ATOM 653 C CA . ALA A 1 90 ? 14.962 0.132 -1.149 1.00 89.25 90 ALA A CA 1
ATOM 654 C C . ALA A 1 90 ? 14.546 1.480 -0.542 1.00 89.25 90 ALA A C 1
ATOM 656 O O . ALA A 1 90 ? 14.436 1.582 0.678 1.00 89.25 90 ALA A O 1
ATOM 657 N N . SER A 1 91 ? 14.257 2.493 -1.369 1.00 88.94 91 SER A N 1
ATOM 658 C CA . SER A 1 91 ? 13.779 3.796 -0.881 1.00 88.94 91 SER A CA 1
ATOM 659 C C . SER A 1 91 ? 12.436 3.694 -0.148 1.00 88.94 91 SER A C 1
ATOM 661 O O . SER A 1 91 ? 12.275 4.274 0.926 1.00 88.94 91 SER A O 1
ATOM 663 N N . VAL A 1 92 ? 11.497 2.899 -0.673 1.00 89.56 92 VAL A N 1
ATOM 664 C CA . VAL A 1 92 ? 10.181 2.677 -0.055 1.00 89.56 92 VAL A CA 1
ATOM 665 C C . VAL A 1 92 ? 10.331 1.914 1.257 1.00 89.56 92 VAL A C 1
ATOM 667 O O . VAL A 1 92 ? 9.775 2.332 2.270 1.00 89.56 92 VAL A O 1
ATOM 670 N N . THR A 1 93 ? 11.124 0.839 1.278 1.00 92.12 93 THR A N 1
ATOM 671 C CA . THR A 1 93 ? 11.409 0.085 2.505 1.00 92.12 93 THR A CA 1
ATOM 672 C C . THR A 1 93 ? 12.096 0.959 3.556 1.00 92.12 93 THR A C 1
ATOM 674 O O . THR A 1 93 ? 11.720 0.906 4.726 1.00 92.12 93 THR A O 1
ATOM 677 N N . ALA A 1 94 ? 13.049 1.807 3.158 1.00 92.88 94 ALA A N 1
ATOM 678 C CA . ALA A 1 94 ? 13.715 2.741 4.063 1.00 92.88 94 ALA A CA 1
ATOM 679 C C . ALA A 1 94 ? 12.731 3.758 4.659 1.00 92.88 94 ALA A C 1
ATOM 681 O O . ALA A 1 94 ? 12.725 3.978 5.870 1.00 92.88 94 ALA A O 1
ATOM 682 N N . TRP A 1 95 ? 11.845 4.334 3.843 1.00 91.50 95 TRP A N 1
ATOM 683 C CA . TRP A 1 95 ? 10.815 5.246 4.342 1.00 91.50 95 TRP A CA 1
ATOM 684 C C . TRP A 1 95 ? 9.824 4.547 5.283 1.00 91.50 95 TRP A C 1
ATOM 686 O O . TRP A 1 95 ? 9.479 5.080 6.338 1.00 91.50 95 TRP A O 1
ATOM 696 N N . MET A 1 96 ? 9.410 3.322 4.954 1.00 92.69 96 MET A N 1
ATOM 697 C CA . MET A 1 96 ? 8.540 2.519 5.817 1.00 92.69 96 MET A CA 1
ATOM 698 C C . MET A 1 96 ? 9.208 2.154 7.146 1.00 92.69 96 MET A C 1
ATOM 700 O O . MET A 1 96 ? 8.529 2.138 8.175 1.00 92.69 96 MET A O 1
ATOM 704 N N . LEU A 1 97 ? 10.522 1.907 7.156 1.00 94.81 97 LEU A N 1
ATOM 705 C CA . LEU A 1 97 ? 11.306 1.748 8.386 1.00 94.81 97 LEU A CA 1
ATOM 706 C C . LEU A 1 97 ? 11.232 2.997 9.248 1.00 94.81 97 LEU A C 1
ATOM 708 O O . LEU A 1 97 ? 10.898 2.896 10.426 1.00 94.81 97 LEU A O 1
ATOM 712 N N . VAL A 1 98 ? 11.486 4.167 8.661 1.00 94.62 98 VAL A N 1
ATOM 713 C CA . VAL A 1 98 ? 11.412 5.445 9.380 1.00 94.62 98 VAL A CA 1
ATOM 714 C C . VAL A 1 98 ? 10.017 5.647 9.967 1.00 94.62 98 VAL A C 1
ATOM 716 O O . VAL A 1 98 ? 9.894 5.883 11.167 1.00 94.62 98 VAL A O 1
ATOM 719 N N . ALA A 1 99 ? 8.960 5.475 9.169 1.00 90.50 99 ALA A N 1
ATOM 720 C CA . ALA A 1 99 ? 7.583 5.583 9.645 1.00 90.50 99 ALA A CA 1
ATOM 721 C C . ALA A 1 99 ? 7.282 4.587 10.780 1.00 90.50 99 ALA A C 1
ATOM 723 O O . ALA A 1 99 ? 6.651 4.952 11.768 1.00 90.50 99 ALA A O 1
ATOM 724 N N . THR A 1 100 ? 7.777 3.352 10.677 1.00 90.88 100 THR A N 1
ATOM 725 C CA . THR A 1 100 ? 7.614 2.318 11.711 1.00 90.88 100 THR A CA 1
ATOM 726 C C . THR A 1 100 ? 8.326 2.703 13.005 1.00 90.88 100 THR A C 1
ATOM 728 O O . THR A 1 100 ? 7.741 2.580 14.077 1.00 90.88 100 THR A O 1
ATOM 731 N N . VAL A 1 101 ? 9.556 3.216 12.924 1.00 93.00 101 VAL A N 1
ATOM 732 C CA . VAL A 1 101 ? 10.304 3.703 14.091 1.00 93.00 101 VAL A CA 1
ATOM 733 C C . VAL A 1 101 ? 9.575 4.880 14.735 1.00 93.00 101 VAL A C 1
ATOM 735 O O . VAL A 1 101 ? 9.370 4.882 15.946 1.00 93.00 101 VAL A O 1
ATOM 738 N N . LEU A 1 102 ? 9.107 5.846 13.945 1.00 91.50 102 LEU A N 1
ATOM 739 C CA . LEU A 1 102 ? 8.335 6.976 14.464 1.00 91.50 102 LEU A CA 1
ATOM 740 C C . LEU A 1 102 ? 7.034 6.515 15.134 1.00 91.50 102 LEU A C 1
ATOM 742 O O . LEU A 1 102 ? 6.729 6.955 16.239 1.00 91.50 102 LEU A O 1
ATOM 746 N N . LEU A 1 103 ? 6.289 5.592 14.525 1.00 87.62 103 LEU A N 1
ATOM 747 C CA . LEU A 1 103 ? 5.076 5.032 15.126 1.00 87.62 103 LEU A CA 1
ATOM 748 C C . LEU A 1 103 ? 5.376 4.223 16.393 1.00 87.62 103 LEU A C 1
ATOM 750 O O . LEU A 1 103 ? 4.607 4.294 17.349 1.00 87.62 103 LEU A O 1
ATOM 754 N N . ALA A 1 104 ? 6.497 3.507 16.451 1.00 87.94 104 ALA A N 1
ATOM 755 C CA . ALA A 1 104 ? 6.912 2.789 17.653 1.00 87.94 104 ALA A CA 1
ATOM 756 C C . ALA A 1 104 ? 7.262 3.747 18.805 1.00 87.94 104 ALA A C 1
ATOM 758 O O . ALA A 1 104 ? 6.939 3.466 19.958 1.00 87.94 104 ALA A O 1
ATOM 759 N N . LEU A 1 105 ? 7.884 4.890 18.499 1.00 90.38 105 LEU A N 1
ATOM 760 C CA . LEU A 1 105 ? 8.299 5.882 19.495 1.00 90.38 105 LEU A CA 1
ATOM 761 C C . LEU A 1 105 ? 7.155 6.806 19.940 1.00 90.38 105 LEU A C 1
ATOM 763 O O . LEU A 1 105 ? 7.044 7.136 21.122 1.00 90.38 105 LEU A O 1
ATOM 767 N N . PHE A 1 106 ? 6.312 7.236 19.002 1.00 88.19 106 PHE A N 1
ATOM 768 C CA . PHE A 1 106 ? 5.319 8.294 19.216 1.00 88.19 106 PHE A CA 1
ATOM 769 C C . PHE A 1 106 ? 3.874 7.815 19.094 1.00 88.19 106 PHE A C 1
ATOM 771 O O . PHE A 1 106 ? 2.983 8.455 19.648 1.00 88.19 106 PHE A O 1
ATOM 778 N N . GLY A 1 107 ? 3.617 6.692 18.421 1.00 83.88 107 GLY A N 1
ATOM 779 C CA . GLY A 1 107 ? 2.258 6.220 18.135 1.00 83.88 107 GLY A CA 1
ATOM 780 C C . GLY A 1 107 ? 1.437 5.976 19.397 1.00 83.88 107 GLY A C 1
ATOM 781 O O . GLY A 1 107 ? 0.274 6.362 19.452 1.00 83.88 107 GLY A O 1
ATOM 782 N N . ARG A 1 108 ? 2.066 5.444 20.452 1.00 83.44 108 ARG A N 1
ATOM 783 C CA . ARG A 1 108 ? 1.420 5.283 21.760 1.00 83.44 108 ARG A CA 1
ATOM 784 C C . ARG A 1 108 ? 0.995 6.623 22.372 1.00 83.44 108 ARG A C 1
ATOM 786 O O . ARG A 1 108 ? -0.123 6.729 22.850 1.00 83.44 108 ARG A O 1
ATOM 793 N N . ARG A 1 109 ? 1.854 7.647 22.308 1.00 86.56 109 ARG A N 1
ATOM 794 C CA . ARG A 1 109 ? 1.564 8.980 22.868 1.00 86.56 109 ARG A CA 1
ATOM 795 C C . ARG A 1 109 ? 0.429 9.678 22.122 1.00 86.56 109 ARG A C 1
ATOM 797 O O . ARG A 1 109 ? -0.382 10.353 22.739 1.00 86.56 109 ARG A O 1
ATOM 804 N N . ILE A 1 110 ? 0.372 9.510 20.800 1.00 82.94 110 ILE A N 1
ATOM 805 C CA . ILE A 1 110 ? -0.709 10.058 19.968 1.00 82.94 110 ILE A CA 1
ATOM 806 C C . ILE A 1 110 ? -2.037 9.374 20.311 1.00 82.94 110 ILE A C 1
ATOM 808 O O . ILE A 1 110 ? -3.050 10.051 20.437 1.00 82.94 110 ILE A O 1
ATOM 812 N N . ALA A 1 111 ? -2.025 8.051 20.492 1.00 81.19 111 ALA A N 1
ATOM 813 C CA . ALA A 1 111 ? -3.215 7.295 20.868 1.00 81.19 111 ALA A CA 1
ATOM 814 C C . ALA A 1 111 ? -3.730 7.670 22.267 1.00 81.19 111 ALA A C 1
ATOM 816 O O . ALA A 1 111 ? -4.917 7.934 22.421 1.00 81.19 111 ALA A O 1
ATOM 817 N N . GLU A 1 112 ? -2.840 7.763 23.259 1.00 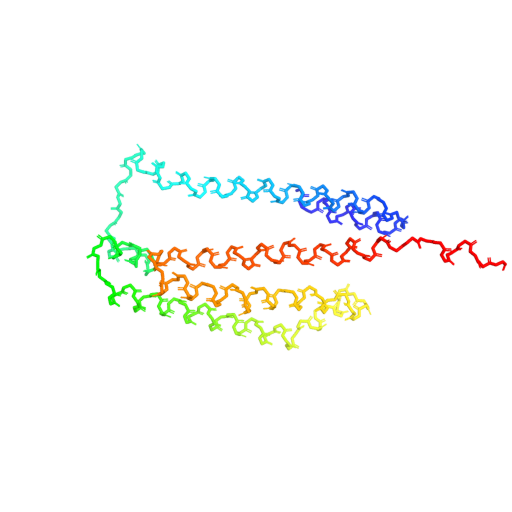83.38 112 GLU A N 1
ATOM 818 C CA . GLU A 1 112 ? -3.188 8.185 24.626 1.00 83.38 112 GLU A CA 1
ATOM 819 C C . GLU A 1 112 ? -3.735 9.624 24.665 1.00 83.38 112 GLU A C 1
ATOM 821 O O . GLU A 1 112 ? -4.598 9.931 25.476 1.00 83.38 112 GLU A O 1
ATOM 826 N N . ALA A 1 113 ? -3.302 10.505 23.756 1.00 84.31 113 ALA A N 1
ATOM 827 C CA . ALA A 1 113 ? -3.864 11.852 23.630 1.00 84.31 113 ALA A CA 1
ATOM 828 C C . ALA A 1 113 ? -5.283 11.881 23.022 1.00 84.31 113 ALA A C 1
ATOM 830 O O . ALA A 1 113 ? -5.960 12.905 23.112 1.00 84.31 113 ALA A O 1
ATOM 831 N N . MET A 1 114 ? -5.719 10.798 22.368 1.00 77.38 114 MET A N 1
ATOM 832 C CA . MET A 1 114 ? -7.026 10.695 21.705 1.00 77.38 114 MET A CA 1
ATOM 833 C C . MET A 1 114 ? -8.038 9.859 22.497 1.00 77.38 114 MET A C 1
ATOM 835 O O . MET A 1 114 ? -9.238 10.097 22.369 1.00 77.38 114 MET A O 1
ATOM 839 N N . SER A 1 115 ? -7.583 8.880 23.283 1.00 74.50 115 SER A N 1
ATOM 840 C CA . SER A 1 115 ? -8.447 7.968 24.039 1.00 74.50 115 SER A CA 1
ATOM 841 C C . SER A 1 115 ? -7.738 7.397 25.267 1.00 74.50 115 SER A C 1
ATOM 843 O O . SER A 1 115 ? -6.586 6.972 25.165 1.00 74.50 115 SER A O 1
ATOM 845 N N . ASP A 1 116 ? -8.464 7.267 26.379 1.00 73.69 116 ASP A N 1
ATOM 846 C CA . ASP A 1 116 ? -7.945 6.703 27.635 1.00 73.69 116 ASP A CA 1
ATOM 847 C C . ASP A 1 116 ? -7.810 5.167 27.628 1.00 73.69 116 ASP A C 1
ATOM 849 O O . ASP A 1 116 ? -7.253 4.601 28.567 1.00 73.69 116 ASP A O 1
ATOM 853 N N . ASP A 1 117 ? -8.299 4.470 26.591 1.00 72.12 117 ASP A N 1
ATOM 854 C CA . ASP A 1 117 ? -8.176 3.012 26.466 1.00 72.12 117 ASP A CA 1
ATOM 855 C C . ASP A 1 117 ? -6.878 2.609 25.728 1.00 72.12 117 ASP A C 1
ATOM 857 O O . ASP A 1 117 ? -6.787 2.700 24.496 1.00 72.12 117 ASP A O 1
ATOM 861 N N . PRO A 1 118 ? -5.858 2.084 26.435 1.00 62.44 118 PRO A N 1
ATOM 862 C CA . PRO A 1 118 ? -4.599 1.680 25.819 1.00 62.44 118 PRO A CA 1
ATOM 863 C C . PRO A 1 118 ? -4.710 0.416 24.948 1.00 62.44 118 PRO A C 1
ATOM 865 O O . PRO A 1 118 ? -3.748 0.088 24.242 1.00 62.44 118 PRO A O 1
ATOM 868 N N . GLN A 1 119 ? -5.817 -0.336 24.987 1.00 64.44 119 GLN A N 1
ATOM 869 C CA . GLN A 1 119 ? -6.004 -1.503 24.116 1.00 64.44 119 GLN A CA 1
ATOM 870 C C . GLN A 1 119 ? -6.527 -1.142 22.726 1.00 64.44 119 GLN A C 1
ATOM 872 O O . GLN A 1 119 ? -6.345 -1.941 21.798 1.00 64.44 119 GLN A O 1
ATOM 877 N N . ASP A 1 120 ? -7.131 0.032 22.546 1.00 71.44 120 ASP A N 1
ATOM 878 C CA . ASP A 1 120 ? -7.857 0.319 21.311 1.00 71.44 120 ASP A CA 1
ATOM 879 C C . ASP A 1 120 ? -6.917 0.545 20.111 1.00 71.44 120 ASP A C 1
ATOM 881 O O . ASP A 1 120 ? -7.173 0.068 19.004 1.00 71.44 120 ASP A O 1
ATOM 885 N N . TYR A 1 121 ? -5.728 1.120 20.338 1.00 77.94 121 TYR A N 1
ATOM 886 C CA . TYR A 1 121 ? -4.761 1.401 19.264 1.00 77.94 121 TYR A CA 1
ATOM 887 C C . TYR A 1 121 ? -3.859 0.216 18.878 1.00 77.94 121 TYR A C 1
ATOM 889 O O . TYR A 1 121 ? -3.369 0.144 17.745 1.00 77.94 121 TYR A O 1
ATOM 897 N N . ARG A 1 122 ? -3.610 -0.731 19.797 1.00 81.38 122 ARG A N 1
ATOM 898 C CA . ARG A 1 122 ? -2.619 -1.809 19.588 1.00 81.38 122 ARG A CA 1
ATOM 899 C C . ARG A 1 122 ? -3.027 -2.752 18.464 1.00 81.38 122 ARG A C 1
ATOM 901 O O . ARG A 1 122 ? -2.171 -3.242 17.729 1.00 81.38 122 ARG A O 1
ATOM 908 N N . TRP A 1 123 ? -4.328 -3.002 18.329 1.00 83.06 123 TRP A N 1
ATOM 909 C CA . TRP A 1 123 ? -4.845 -3.891 17.296 1.00 83.06 123 TRP A CA 1
ATOM 910 C C . TRP A 1 123 ? -4.736 -3.291 15.886 1.00 83.06 123 TRP A C 1
ATOM 912 O O . TRP A 1 123 ? -4.102 -3.933 15.046 1.00 83.06 123 TRP A O 1
ATOM 922 N N . PRO A 1 124 ? -5.262 -2.079 15.599 1.00 83.06 124 PRO A N 1
ATOM 923 C CA . PRO A 1 124 ? -5.088 -1.451 14.292 1.00 83.06 124 PRO A CA 1
ATOM 924 C C . PRO A 1 124 ? -3.622 -1.334 13.867 1.00 83.06 124 PRO A C 1
ATOM 926 O O . PRO A 1 124 ? -3.292 -1.673 12.733 1.00 83.06 124 PRO A O 1
ATOM 929 N N . VAL A 1 125 ? -2.735 -0.931 14.784 1.00 85.88 125 VAL A N 1
ATOM 930 C CA . VAL A 1 125 ? -1.292 -0.807 14.512 1.00 85.88 125 VAL A CA 1
ATOM 931 C C . VAL A 1 125 ? -0.647 -2.165 14.225 1.00 85.88 125 VAL A C 1
ATOM 933 O O . VAL A 1 125 ? 0.152 -2.289 13.300 1.00 85.88 125 VAL A O 1
ATOM 936 N N . GLY A 1 126 ? -1.006 -3.210 14.975 1.00 88.06 126 GLY A N 1
ATOM 937 C CA . GLY A 1 126 ? -0.501 -4.561 14.725 1.00 88.06 126 GLY A CA 1
ATOM 938 C C . GLY A 1 126 ? -0.930 -5.107 13.360 1.00 88.06 126 GLY A C 1
ATOM 939 O O . GLY A 1 126 ? -0.114 -5.691 12.647 1.00 88.06 126 GLY A O 1
ATOM 940 N N . VAL A 1 127 ? -2.187 -4.880 12.966 1.00 88.88 127 VAL A N 1
ATOM 941 C CA . VAL A 1 127 ? -2.720 -5.327 11.668 1.00 88.88 127 VAL A CA 1
ATOM 942 C C . VAL A 1 127 ? -2.041 -4.612 10.501 1.00 88.88 127 VAL A C 1
ATOM 944 O O . VAL A 1 127 ? -1.699 -5.267 9.512 1.00 88.88 127 VAL A O 1
ATOM 947 N N . THR A 1 128 ? -1.820 -3.297 10.597 1.00 88.38 128 THR A N 1
ATOM 948 C CA . THR A 1 128 ? -1.127 -2.548 9.538 1.00 88.38 128 THR A CA 1
ATOM 949 C C . THR A 1 128 ? 0.334 -2.962 9.441 1.00 88.38 128 THR A C 1
ATOM 951 O O . THR A 1 128 ? 0.801 -3.246 8.341 1.00 88.38 128 THR A O 1
ATOM 954 N N . LEU A 1 129 ? 1.040 -3.113 10.566 1.00 89.62 129 LEU A N 1
ATOM 955 C CA . LEU A 1 129 ? 2.409 -3.632 10.564 1.00 89.62 129 LEU A CA 1
ATOM 956 C C . LEU A 1 129 ? 2.474 -5.011 9.907 1.00 89.62 129 LEU A C 1
ATOM 958 O O . LEU A 1 129 ? 3.237 -5.189 8.965 1.00 89.62 129 LEU A O 1
ATOM 962 N N . LEU A 1 130 ? 1.630 -5.955 10.327 1.00 91.12 130 LEU A N 1
ATOM 963 C CA . LEU A 1 130 ? 1.583 -7.302 9.758 1.00 91.12 130 LEU A CA 1
ATOM 964 C C . LEU A 1 130 ? 1.343 -7.280 8.242 1.00 91.12 130 LEU A C 1
ATOM 966 O O . LEU A 1 130 ? 2.073 -7.908 7.476 1.00 91.12 130 LEU A O 1
ATOM 970 N N . SER A 1 131 ? 0.326 -6.540 7.811 1.00 90.94 131 SER A N 1
ATOM 971 C CA . SER A 1 131 ? -0.106 -6.531 6.415 1.00 90.94 131 SER A CA 1
ATOM 972 C C . SER A 1 131 ? 0.910 -5.860 5.496 1.00 90.94 131 SER A C 1
ATOM 974 O O . SER A 1 131 ? 1.123 -6.315 4.375 1.00 90.94 131 SER A O 1
ATOM 976 N N . TYR A 1 132 ? 1.563 -4.796 5.960 1.00 89.12 132 TYR A N 1
ATOM 977 C CA . TYR A 1 132 ? 2.537 -4.062 5.159 1.00 89.12 132 TYR A CA 1
ATOM 978 C C . TYR A 1 132 ? 3.911 -4.745 5.175 1.00 89.12 132 TYR A C 1
ATOM 980 O O . TYR A 1 132 ? 4.555 -4.853 4.132 1.00 89.12 132 TYR A O 1
ATOM 988 N N . TRP A 1 133 ? 4.346 -5.256 6.328 1.00 92.12 133 TRP A N 1
ATOM 989 C CA . TRP A 1 133 ? 5.676 -5.842 6.483 1.00 92.12 133 TRP A CA 1
ATOM 990 C C . TRP A 1 133 ? 5.771 -7.314 6.108 1.00 92.12 133 TRP A C 1
ATOM 992 O O . TRP A 1 133 ? 6.734 -7.688 5.448 1.00 92.12 133 TRP A O 1
ATOM 1002 N N . LEU A 1 134 ? 4.821 -8.157 6.522 1.00 91.56 134 LEU A N 1
ATOM 1003 C CA . LEU A 1 134 ? 4.918 -9.603 6.275 1.00 91.56 134 LEU A CA 1
ATOM 1004 C C . LEU A 1 134 ? 4.248 -10.032 4.973 1.00 91.56 134 LEU A C 1
ATOM 1006 O O . LEU A 1 134 ? 4.560 -11.102 4.458 1.00 91.56 134 LEU A O 1
ATOM 1010 N N . LEU A 1 135 ? 3.344 -9.215 4.432 1.00 92.56 135 LEU A N 1
ATOM 1011 C CA . LEU A 1 135 ? 2.620 -9.550 3.209 1.00 92.56 135 LEU A CA 1
ATOM 1012 C C . LEU A 1 135 ? 2.965 -8.610 2.064 1.00 92.56 135 LEU A C 1
ATOM 1014 O O . LEU A 1 135 ? 3.526 -9.072 1.073 1.00 92.56 135 LEU A O 1
ATOM 1018 N N . ALA A 1 136 ? 2.679 -7.311 2.190 1.00 93.12 136 ALA A N 1
ATOM 1019 C CA . ALA A 1 136 ? 2.836 -6.380 1.077 1.00 93.12 136 ALA A CA 1
ATOM 1020 C C . ALA A 1 136 ? 4.279 -6.334 0.568 1.00 93.12 136 ALA A C 1
ATOM 1022 O O . ALA A 1 136 ? 4.498 -6.531 -0.625 1.00 93.12 136 ALA A O 1
ATOM 1023 N N . LEU A 1 137 ? 5.262 -6.118 1.449 1.00 92.44 137 LEU A N 1
ATOM 1024 C CA . LEU A 1 137 ? 6.670 -6.022 1.054 1.00 92.44 137 LEU A CA 1
ATOM 1025 C C . LEU A 1 137 ? 7.221 -7.339 0.462 1.00 92.44 137 LEU A C 1
ATOM 1027 O O . LEU A 1 137 ? 7.742 -7.286 -0.655 1.00 92.44 137 LEU A O 1
ATOM 1031 N N . PRO A 1 138 ? 7.078 -8.516 1.109 1.00 93.06 138 PRO A N 1
ATOM 1032 C CA . PRO A 1 138 ? 7.566 -9.777 0.554 1.00 93.06 138 PRO A CA 1
ATOM 1033 C C . PRO A 1 138 ? 6.882 -10.163 -0.757 1.00 93.06 138 PRO A C 1
ATOM 1035 O O . PRO A 1 138 ? 7.565 -10.546 -1.706 1.00 93.06 138 PRO A O 1
ATOM 1038 N N . MET A 1 139 ? 5.555 -10.006 -0.851 1.00 93.62 139 MET A N 1
ATOM 1039 C CA . MET A 1 139 ? 4.818 -10.275 -2.092 1.00 93.62 139 MET A CA 1
ATOM 1040 C C . MET A 1 139 ? 5.248 -9.326 -3.206 1.00 93.62 139 MET A C 1
ATOM 1042 O O . MET A 1 139 ? 5.471 -9.769 -4.329 1.00 93.62 139 MET A O 1
ATOM 1046 N N . SER A 1 140 ? 5.415 -8.036 -2.898 1.00 92.94 140 SER A N 1
ATOM 1047 C CA . SER A 1 140 ? 5.870 -7.036 -3.870 1.00 92.94 140 SER A CA 1
ATOM 1048 C C . SER A 1 140 ? 7.262 -7.368 -4.393 1.00 92.94 140 SER A C 1
ATOM 1050 O O . SER A 1 140 ? 7.487 -7.316 -5.597 1.00 92.94 140 SER A O 1
ATOM 1052 N N . TYR A 1 141 ? 8.187 -7.752 -3.509 1.00 92.06 141 TYR A N 1
ATOM 1053 C CA . TYR A 1 141 ? 9.538 -8.153 -3.894 1.00 92.06 141 TYR A CA 1
ATOM 1054 C C . TYR A 1 141 ? 9.524 -9.416 -4.761 1.00 92.06 141 TYR A C 1
ATOM 1056 O O . TYR A 1 141 ? 10.134 -9.466 -5.832 1.00 92.06 141 TYR A O 1
ATOM 1064 N N . TRP A 1 142 ? 8.796 -10.443 -4.326 1.00 93.44 142 TRP A N 1
ATOM 1065 C CA . TRP A 1 142 ? 8.742 -11.701 -5.053 1.00 93.44 142 TRP A CA 1
ATOM 1066 C C . TRP A 1 142 ? 8.127 -11.511 -6.444 1.00 93.44 142 TRP A C 1
ATOM 1068 O O . TRP A 1 142 ? 8.758 -11.848 -7.446 1.00 93.44 142 TRP A O 1
ATOM 1078 N N . LEU A 1 143 ? 6.960 -10.868 -6.534 1.00 91.19 143 LEU A N 1
ATOM 1079 C CA . LEU A 1 143 ? 6.293 -10.615 -7.810 1.00 91.19 143 LEU A CA 1
ATOM 1080 C C . LEU A 1 143 ? 7.105 -9.679 -8.712 1.00 91.19 143 LEU A C 1
ATOM 1082 O O . LEU A 1 143 ? 7.121 -9.885 -9.923 1.00 91.19 143 LEU A O 1
ATOM 1086 N N . ALA A 1 144 ? 7.800 -8.680 -8.165 1.00 89.06 144 ALA A N 1
ATOM 1087 C CA . ALA A 1 144 ? 8.515 -7.720 -8.998 1.00 89.06 144 ALA A CA 1
ATOM 1088 C C . ALA A 1 144 ? 9.806 -8.263 -9.621 1.00 89.06 144 ALA A C 1
ATOM 1090 O O . ALA A 1 144 ? 10.154 -7.881 -10.738 1.00 89.06 144 ALA A O 1
ATOM 1091 N N . PHE A 1 145 ? 10.518 -9.144 -8.912 1.00 88.00 145 PHE A N 1
ATOM 1092 C CA . PHE A 1 145 ? 11.845 -9.605 -9.336 1.00 88.00 145 PHE A CA 1
ATOM 1093 C C . PHE A 1 145 ? 11.888 -11.067 -9.792 1.00 88.00 145 PHE A C 1
ATOM 1095 O O . PHE A 1 145 ? 12.784 -11.422 -10.561 1.00 88.00 145 PHE A O 1
ATOM 1102 N N . HIS A 1 146 ? 10.940 -11.901 -9.350 1.00 88.12 146 HIS A N 1
ATOM 1103 C CA . HIS A 1 146 ? 10.912 -13.342 -9.640 1.00 88.12 146 HIS A CA 1
ATOM 1104 C C . HIS A 1 146 ? 9.769 -13.757 -10.574 1.00 88.12 146 HIS A C 1
ATOM 1106 O O . HIS A 1 146 ? 9.732 -14.907 -11.003 1.00 88.12 146 HIS A O 1
ATOM 1112 N N . SER A 1 147 ? 8.852 -12.846 -10.915 1.00 87.50 147 SER A N 1
ATOM 1113 C CA . SER A 1 147 ? 7.759 -13.118 -11.854 1.00 87.50 147 SER A CA 1
ATOM 1114 C C . SER A 1 147 ? 7.880 -12.283 -13.132 1.00 87.50 147 SER A C 1
ATOM 1116 O O . SER A 1 147 ? 8.598 -11.284 -13.179 1.00 87.50 147 SER A O 1
ATOM 1118 N N . ALA A 1 148 ? 7.129 -12.662 -14.169 1.00 84.69 148 ALA A N 1
ATOM 1119 C CA . ALA A 1 148 ? 7.061 -11.923 -15.432 1.00 84.69 148 ALA A CA 1
ATOM 1120 C C . ALA A 1 148 ? 6.396 -10.535 -15.305 1.00 84.69 148 ALA A C 1
ATOM 1122 O O . ALA A 1 148 ? 6.436 -9.749 -16.250 1.00 84.69 148 ALA A O 1
ATOM 1123 N N . LEU A 1 149 ? 5.794 -10.218 -14.152 1.00 82.94 149 LEU A N 1
ATOM 1124 C CA . LEU A 1 149 ? 5.087 -8.956 -13.927 1.00 82.94 149 LEU A CA 1
ATOM 1125 C C . LEU A 1 149 ? 6.030 -7.746 -13.837 1.00 82.94 149 LEU A C 1
ATOM 1127 O O . LEU A 1 149 ? 5.594 -6.628 -14.105 1.00 82.94 149 LEU A O 1
ATOM 1131 N N . GLY A 1 150 ? 7.308 -7.930 -13.486 1.00 85.75 150 GLY A N 1
ATOM 1132 C CA . GLY A 1 150 ? 8.264 -6.820 -13.392 1.00 85.75 150 GLY A CA 1
ATOM 1133 C C . GLY A 1 150 ? 7.789 -5.716 -12.425 1.00 85.75 150 GLY A C 1
ATOM 1134 O O . GLY A 1 150 ? 7.196 -6.023 -11.392 1.00 85.75 150 GLY A O 1
ATOM 1135 N N . PRO A 1 151 ? 7.960 -4.415 -12.730 1.00 85.06 151 PRO A N 1
ATOM 1136 C CA . PRO A 1 151 ? 7.534 -3.317 -11.854 1.00 85.06 151 PRO A CA 1
ATOM 1137 C C . PRO A 1 151 ? 6.034 -3.306 -11.517 1.00 85.06 151 PRO A C 1
ATOM 1139 O O . PRO A 1 151 ? 5.642 -2.700 -10.520 1.00 85.06 151 PRO A O 1
ATOM 1142 N N . VAL A 1 152 ? 5.183 -3.978 -12.305 1.00 86.25 152 VAL A N 1
ATOM 1143 C CA . VAL A 1 152 ? 3.751 -4.144 -11.989 1.00 86.25 152 VAL A CA 1
ATOM 1144 C C . VAL A 1 152 ? 3.556 -5.013 -10.743 1.00 86.25 152 VAL A C 1
ATOM 1146 O O . VAL A 1 152 ? 2.645 -4.764 -9.953 1.00 86.25 152 VAL A O 1
ATOM 1149 N N . GLY A 1 153 ? 4.443 -5.986 -10.513 1.00 86.88 153 GLY A N 1
ATOM 1150 C CA . GLY A 1 153 ? 4.386 -6.894 -9.366 1.00 86.88 153 GLY A CA 1
ATOM 1151 C C . GLY A 1 153 ? 4.419 -6.183 -8.008 1.00 86.88 153 GLY A C 1
ATOM 1152 O O . GLY A 1 153 ? 3.812 -6.669 -7.055 1.00 86.88 153 GLY A O 1
ATOM 1153 N N . VAL A 1 154 ? 5.033 -4.994 -7.936 1.00 89.31 154 VAL A N 1
ATOM 1154 C CA . VAL A 1 154 ? 5.034 -4.153 -6.726 1.00 89.31 154 VAL A CA 1
ATOM 1155 C C . VAL A 1 154 ? 3.612 -3.738 -6.341 1.00 89.31 154 VAL A C 1
ATOM 1157 O O . VAL A 1 154 ? 3.216 -3.849 -5.184 1.00 89.31 154 VAL A O 1
ATOM 1160 N N . TRP A 1 155 ? 2.808 -3.304 -7.312 1.00 88.00 155 TRP A N 1
ATOM 1161 C CA . TRP A 1 155 ? 1.435 -2.863 -7.057 1.00 88.00 155 TRP A CA 1
ATOM 1162 C C . TRP A 1 155 ? 0.520 -4.020 -6.676 1.00 88.00 155 TRP A C 1
ATOM 1164 O O . TRP A 1 155 ? -0.341 -3.861 -5.813 1.00 88.00 155 TRP A O 1
ATOM 1174 N N . VAL A 1 156 ? 0.733 -5.194 -7.276 1.00 89.25 156 VAL A N 1
ATOM 1175 C CA . VAL A 1 156 ? -0.029 -6.404 -6.945 1.00 89.25 156 VAL A CA 1
ATOM 1176 C C . VAL A 1 156 ? 0.250 -6.833 -5.505 1.00 89.25 156 VAL A C 1
ATOM 1178 O O . VAL A 1 156 ? -0.689 -7.049 -4.740 1.00 89.25 156 VAL A O 1
ATOM 1181 N N . GLY A 1 157 ? 1.522 -6.886 -5.096 1.00 90.06 157 GLY A N 1
ATOM 1182 C CA . GLY A 1 157 ? 1.885 -7.209 -3.716 1.00 90.06 157 GLY A CA 1
ATOM 1183 C C . GLY A 1 157 ? 1.310 -6.209 -2.709 1.00 90.06 157 GLY A C 1
ATOM 1184 O O . GLY A 1 157 ? 0.746 -6.610 -1.688 1.00 90.06 157 GLY A O 1
ATOM 1185 N N . PHE A 1 158 ? 1.368 -4.914 -3.028 1.00 89.31 158 PHE A N 1
ATOM 1186 C CA . PHE A 1 158 ? 0.762 -3.867 -2.206 1.00 89.31 158 PHE A CA 1
ATOM 1187 C C . PHE A 1 158 ? -0.760 -4.023 -2.075 1.00 89.31 158 PHE A C 1
ATOM 1189 O O . PHE A 1 158 ? -1.292 -3.975 -0.963 1.00 89.31 158 PHE A O 1
ATOM 1196 N N . ALA A 1 159 ? -1.459 -4.293 -3.181 1.00 89.38 159 ALA A N 1
ATOM 1197 C CA . ALA A 1 159 ? -2.899 -4.539 -3.181 1.00 89.38 159 ALA A CA 1
ATOM 1198 C C . ALA A 1 159 ? -3.280 -5.749 -2.312 1.00 89.38 159 ALA A C 1
ATOM 1200 O O . ALA A 1 159 ? -4.254 -5.678 -1.562 1.00 89.38 159 ALA A O 1
ATOM 1201 N N . CYS A 1 160 ? -2.492 -6.829 -2.338 1.00 90.75 160 CYS A N 1
ATOM 1202 C CA . CYS A 1 160 ? -2.710 -7.981 -1.461 1.00 90.75 160 CYS A CA 1
ATOM 1203 C C . CYS A 1 160 ? -2.602 -7.609 0.028 1.00 90.75 160 CYS A C 1
ATOM 1205 O O . CYS A 1 160 ? -3.454 -8.012 0.820 1.00 90.7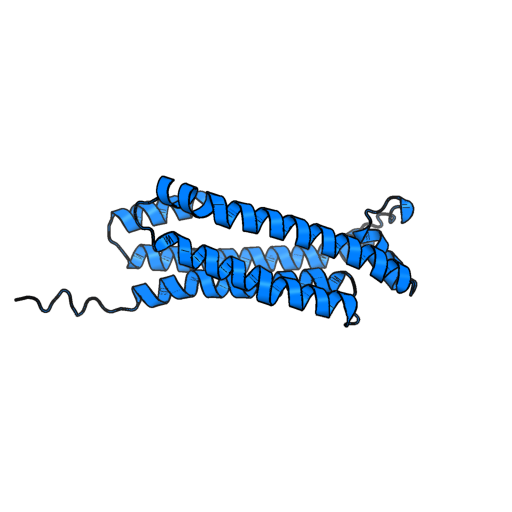5 160 CYS A O 1
ATOM 1207 N N . GLY A 1 161 ? -1.607 -6.808 0.421 1.00 90.06 161 GLY A N 1
ATOM 1208 C CA . GLY A 1 161 ? -1.483 -6.336 1.807 1.00 90.06 161 GLY A CA 1
ATOM 1209 C C . GLY A 1 161 ? -2.638 -5.426 2.240 1.00 90.06 161 GLY A C 1
ATOM 1210 O O . GLY A 1 161 ? -3.165 -5.567 3.349 1.00 90.06 161 GLY A O 1
ATOM 1211 N N . LEU A 1 162 ? -3.097 -4.539 1.352 1.00 89.06 162 LEU A N 1
ATOM 1212 C CA . LEU A 1 162 ? -4.288 -3.722 1.598 1.00 89.06 162 LEU A CA 1
ATOM 1213 C C . LEU A 1 162 ? -5.546 -4.580 1.746 1.00 89.06 162 LEU A C 1
ATOM 1215 O O . LEU A 1 162 ? -6.341 -4.326 2.648 1.00 89.06 162 LEU A O 1
ATOM 1219 N N . ALA A 1 163 ? -5.707 -5.617 0.921 1.00 88.94 163 ALA A N 1
ATOM 1220 C CA . ALA A 1 163 ? -6.830 -6.544 1.018 1.00 88.94 163 ALA A CA 1
ATOM 1221 C C . ALA A 1 163 ? -6.850 -7.264 2.376 1.00 88.94 163 ALA A C 1
ATOM 1223 O O . ALA A 1 163 ? -7.900 -7.348 3.012 1.00 88.94 163 ALA A O 1
ATOM 1224 N N . VAL A 1 164 ? -5.690 -7.707 2.873 1.00 89.94 164 VAL A N 1
ATOM 1225 C CA . VAL A 1 164 ? -5.600 -8.312 4.212 1.00 89.94 164 VAL A CA 1
ATOM 1226 C C . VAL A 1 164 ? -5.950 -7.306 5.308 1.00 89.94 164 VAL A C 1
ATOM 1228 O O . VAL A 1 164 ? -6.743 -7.630 6.193 1.00 89.94 164 VAL A O 1
ATOM 1231 N N . SER A 1 165 ? -5.446 -6.072 5.224 1.00 88.69 165 SER A N 1
ATOM 1232 C CA . SER A 1 165 ? -5.805 -5.009 6.178 1.00 88.69 165 SER A CA 1
ATOM 1233 C C . SER A 1 165 ? -7.308 -4.719 6.168 1.00 88.69 165 SER A C 1
ATOM 1235 O O . SER A 1 165 ? -7.929 -4.615 7.227 1.00 88.69 165 SER A O 1
ATOM 1237 N N . ALA A 1 166 ? -7.902 -4.636 4.975 1.00 85.50 166 ALA A N 1
ATOM 1238 C CA . ALA A 1 166 ? -9.320 -4.360 4.772 1.00 85.50 166 ALA A CA 1
ATOM 1239 C C . ALA A 1 166 ? -10.229 -5.455 5.348 1.00 85.50 166 ALA A C 1
ATOM 1241 O O . ALA A 1 166 ? -11.366 -5.166 5.710 1.00 85.50 166 ALA A O 1
ATOM 1242 N N . VAL A 1 167 ? -9.735 -6.691 5.475 1.00 86.88 167 VAL A N 1
ATOM 1243 C CA . VAL A 1 167 ? -10.453 -7.791 6.133 1.00 86.88 167 VAL A CA 1
ATOM 1244 C C . VAL A 1 167 ? -10.197 -7.798 7.644 1.00 86.88 167 VAL A C 1
ATOM 1246 O O . VAL A 1 167 ? -11.146 -7.836 8.427 1.00 86.88 167 VAL A O 1
ATOM 1249 N N . LEU A 1 168 ? -8.934 -7.739 8.080 1.00 87.06 168 LEU A N 1
ATOM 1250 C CA . LEU A 1 168 ? -8.550 -7.922 9.488 1.00 87.06 168 LEU A CA 1
ATOM 1251 C C . LEU A 1 168 ? -9.010 -6.787 10.413 1.00 87.06 168 LEU A C 1
ATOM 1253 O O . LEU A 1 168 ? -9.384 -7.051 11.561 1.00 87.06 168 LEU A O 1
ATOM 1257 N N . LEU A 1 169 ? -8.994 -5.539 9.935 1.00 84.88 169 LEU A N 1
ATOM 1258 C CA . LEU A 1 169 ? -9.417 -4.378 10.726 1.00 84.88 169 LEU A CA 1
ATOM 1259 C C . LEU A 1 169 ? -10.896 -4.475 11.150 1.00 84.88 169 LEU A C 1
ATOM 1261 O O . LEU A 1 169 ? -11.160 -4.484 12.356 1.00 84.88 169 LEU A O 1
ATOM 1265 N N . PRO A 1 170 ? -11.867 -4.617 10.225 1.00 79.56 170 PRO A N 1
ATOM 1266 C CA . PRO A 1 170 ? -13.273 -4.750 10.601 1.00 79.56 170 PRO A CA 1
ATOM 1267 C C . PRO A 1 170 ? -13.612 -6.114 11.221 1.00 79.56 170 PRO A C 1
ATOM 1269 O O . PRO A 1 170 ? -14.573 -6.213 11.985 1.00 79.56 170 PRO A O 1
ATOM 1272 N N . TRP A 1 171 ? -12.838 -7.171 10.951 1.00 82.12 171 TRP A N 1
ATOM 1273 C CA . TRP A 1 171 ? -13.118 -8.510 11.484 1.00 82.12 171 TRP A CA 1
ATOM 1274 C C . TRP A 1 171 ? -13.148 -8.565 13.018 1.00 82.12 171 TRP A C 1
ATOM 1276 O O . TRP A 1 171 ? -14.080 -9.143 13.585 1.00 82.12 171 TRP A O 1
ATOM 1286 N N . ARG A 1 172 ? -12.188 -7.930 13.713 1.00 78.81 172 ARG A N 1
ATOM 1287 C CA . ARG A 1 172 ? -12.202 -7.865 15.192 1.00 78.81 172 ARG A CA 1
ATOM 1288 C C . ARG A 1 172 ? -13.474 -7.197 15.700 1.00 78.81 172 ARG A C 1
ATOM 1290 O O . ARG A 1 172 ? -14.090 -7.703 16.635 1.00 78.81 172 ARG A O 1
ATOM 1297 N N . PHE A 1 173 ? -13.857 -6.089 15.073 1.00 71.25 173 PHE A N 1
ATOM 1298 C CA . PHE A 1 173 ? -15.025 -5.316 15.468 1.00 71.25 173 PHE A CA 1
ATOM 1299 C C . PHE A 1 173 ? -16.302 -6.167 15.407 1.00 71.25 173 PHE A C 1
ATOM 1301 O O . PHE A 1 173 ? -17.029 -6.278 16.394 1.00 71.25 173 PHE A O 1
ATOM 1308 N N . TYR A 1 174 ? -16.518 -6.878 14.296 1.00 72.44 174 TYR A N 1
ATOM 1309 C CA . TYR A 1 174 ? -17.683 -7.754 14.153 1.00 72.44 174 TYR A CA 1
ATOM 1310 C C . TYR A 1 174 ? -17.662 -8.963 15.096 1.00 72.44 174 TYR A C 1
ATOM 1312 O O . TYR A 1 174 ? -18.722 -9.410 15.532 1.00 72.44 174 TYR A O 1
ATOM 1320 N N . ARG A 1 175 ? -16.482 -9.487 15.455 1.00 71.62 175 ARG A N 1
ATOM 1321 C CA . ARG A 1 175 ? -16.376 -10.586 16.428 1.00 71.62 175 ARG A CA 1
ATOM 1322 C C . ARG A 1 175 ? -16.701 -10.165 17.857 1.00 71.62 175 ARG A C 1
ATOM 1324 O O . ARG A 1 175 ? -17.272 -10.966 18.592 1.00 71.62 175 ARG A O 1
ATOM 1331 N N . LEU A 1 176 ? -16.327 -8.952 18.260 1.00 66.88 176 LEU A N 1
ATOM 1332 C CA . LEU A 1 176 ? -16.579 -8.457 19.616 1.00 66.88 176 LEU A CA 1
ATOM 1333 C C . LEU A 1 176 ? -18.057 -8.106 19.832 1.00 66.88 176 LEU A C 1
ATOM 1335 O O . LEU A 1 176 ? -18.587 -8.392 20.901 1.00 66.88 176 LEU A O 1
ATOM 1339 N N . GLN A 1 177 ? -18.743 -7.596 18.805 1.00 63.06 177 GLN A N 1
ATOM 1340 C CA . GLN A 1 177 ? -20.186 -7.324 18.860 1.00 63.06 177 GLN A CA 1
ATOM 1341 C C . GLN A 1 177 ? -21.067 -8.582 18.843 1.00 63.06 177 GLN A C 1
ATOM 1343 O O . GLN A 1 177 ? -22.211 -8.537 19.279 1.00 63.06 177 GLN A O 1
ATOM 1348 N N . ALA A 1 178 ? -20.556 -9.715 18.353 1.00 56.62 178 ALA A N 1
ATOM 1349 C CA . ALA A 1 178 ? -21.305 -10.972 18.287 1.00 56.62 178 ALA A CA 1
ATOM 1350 C C . ALA A 1 178 ? -21.392 -11.719 19.633 1.00 56.62 178 ALA A C 1
ATOM 1352 O O . ALA A 1 178 ? -21.906 -12.837 19.668 1.00 56.62 178 ALA A O 1
ATOM 1353 N N . ARG A 1 179 ? -20.888 -11.147 20.739 1.00 48.75 179 ARG A N 1
ATOM 1354 C CA . ARG A 1 179 ? -21.107 -11.702 22.081 1.00 48.75 179 ARG A CA 1
ATOM 1355 C C . ARG A 1 179 ? -22.520 -11.330 22.541 1.00 48.75 179 ARG A C 1
ATOM 1357 O O . ARG A 1 179 ? -22.773 -10.150 22.768 1.00 48.75 179 ARG A O 1
ATOM 1364 N N . PRO A 1 180 ? -23.448 -12.296 22.657 1.00 48.03 180 PRO A N 1
ATOM 1365 C CA . PRO A 1 180 ? -24.810 -11.988 23.051 1.00 48.03 180 PRO A CA 1
ATOM 1366 C C . PRO A 1 180 ? -24.821 -11.448 24.486 1.00 48.03 180 PRO A C 1
ATOM 1368 O O . PRO A 1 180 ? -24.150 -11.979 25.372 1.00 48.03 180 PRO A O 1
ATOM 1371 N N . LEU A 1 181 ? -25.614 -10.397 24.700 1.00 54.41 181 LEU A N 1
ATOM 1372 C CA . LEU A 1 181 ? -25.892 -9.725 25.978 1.00 54.41 181 LEU A CA 1
ATOM 1373 C C . LEU A 1 181 ? -26.566 -10.641 27.025 1.00 54.41 181 LEU A C 1
ATOM 1375 O O . LEU A 1 181 ? -27.121 -10.161 28.009 1.00 54.41 181 LEU A O 1
ATOM 1379 N N . THR A 1 182 ? -26.520 -11.964 26.854 1.00 48.31 182 THR A N 1
ATOM 1380 C CA . THR A 1 182 ? -27.159 -12.947 27.735 1.00 48.31 182 THR A CA 1
ATOM 1381 C C . THR A 1 182 ? -26.611 -12.913 29.163 1.00 48.31 182 THR A C 1
ATOM 1383 O O . THR A 1 182 ? -27.262 -13.416 30.066 1.00 48.31 182 THR A O 1
ATOM 1386 N N . ALA A 1 183 ? -25.446 -12.298 29.394 1.00 48.69 183 ALA A N 1
ATOM 1387 C CA . ALA A 1 183 ? -24.884 -12.121 30.732 1.00 48.69 183 ALA A CA 1
ATOM 1388 C C . ALA A 1 183 ? -25.459 -10.911 31.500 1.00 48.69 183 ALA A C 1
ATOM 1390 O O . ALA A 1 183 ? -25.344 -10.874 32.721 1.00 48.69 183 ALA A O 1
ATOM 1391 N N . ALA A 1 184 ? -26.090 -9.943 30.821 1.00 49.75 184 ALA A N 1
ATOM 1392 C CA . ALA A 1 184 ? -26.627 -8.733 31.457 1.00 49.75 184 ALA A CA 1
ATOM 1393 C C . ALA A 1 184 ? -28.073 -8.893 31.970 1.00 49.75 184 ALA A C 1
ATOM 1395 O O . ALA A 1 184 ? -28.535 -8.074 32.752 1.00 49.75 184 ALA A O 1
ATOM 1396 N N . LEU A 1 185 ? -28.779 -9.958 31.565 1.00 53.78 185 LEU A N 1
ATOM 1397 C CA . LEU A 1 185 ? -30.163 -10.246 31.977 1.00 53.78 185 LEU A CA 1
ATOM 1398 C C . LEU A 1 185 ? -30.272 -11.350 33.052 1.00 53.78 185 LEU A C 1
ATOM 1400 O O . LEU A 1 185 ? -31.374 -11.794 33.356 1.00 53.78 185 LEU A O 1
ATOM 1404 N N . VAL A 1 186 ? -29.145 -11.815 33.613 1.00 51.16 186 VAL A N 1
ATOM 1405 C CA . VAL A 1 186 ? -29.077 -12.918 34.604 1.00 51.16 186 VAL A CA 1
ATOM 1406 C C . VAL A 1 186 ? -28.418 -12.462 35.919 1.00 51.16 186 VAL A C 1
ATOM 1408 O O . VAL A 1 186 ? -27.793 -13.244 36.627 1.00 51.16 186 VAL A O 1
ATOM 1411 N N . GLN A 1 187 ? -28.529 -11.180 36.262 1.00 40.06 187 GLN A N 1
ATOM 1412 C CA . GLN A 1 187 ? -28.217 -10.697 37.611 1.00 40.06 187 GLN A CA 1
ATOM 1413 C C . GLN A 1 187 ? -29.562 -10.436 38.317 1.00 40.06 187 GLN A C 1
ATOM 1415 O O . GLN A 1 187 ? -30.277 -9.537 37.867 1.00 40.06 187 GLN A O 1
ATOM 1420 N N . PRO A 1 188 ? -29.962 -11.268 39.301 1.00 48.41 188 PRO A N 1
ATOM 1421 C CA . PRO A 1 188 ? -31.195 -11.086 40.070 1.00 48.41 188 PRO A CA 1
ATOM 1422 C C . PRO A 1 188 ? -31.121 -9.908 41.048 1.00 48.41 188 PRO A C 1
ATOM 1424 O O . PRO A 1 188 ? -29.999 -9.572 41.494 1.00 48.41 188 PRO A O 1
#

Secondary structure (DSSP, 8-state):
-HHHHHHHHHHHHHTT-HHHHHHHHHHHHHHHHHHHHHHHHHHHHHHHHHHHTTPPPPPTTTS-HHHHHHHHHTTT-HHHHHHHHHHHHHHHHHHHHHHHHHHHHHHHHHHHTT-S-TTTTHHHHHHHHHIIIIIIHHHHHHHHHHSTTTTHHHHHHHHHHHHHHHHHHHHHHHHHHTS-GGGTS---

Solvent-accessible surface area (backbone atoms only — not comparable to full-atom values): 10409 Å² total; per-residue (Å²): 112,70,69,57,50,55,52,50,41,51,54,26,57,75,65,72,36,68,66,58,33,52,52,52,52,54,50,49,52,53,52,50,50,51,52,49,50,52,51,51,52,50,62,66,46,48,62,61,49,44,56,73,70,64,60,79,81,73,60,62,86,78,43,56,64,72,57,34,30,54,59,30,58,84,70,68,42,60,70,58,30,50,54,47,50,50,53,52,50,51,52,51,53,51,51,51,48,51,54,49,52,48,42,70,73,42,42,62,59,57,43,56,75,75,40,92,58,81,68,70,56,54,54,60,53,49,44,48,49,47,21,47,60,71,37,10,47,52,39,12,51,45,32,25,74,75,42,95,55,29,80,56,15,38,56,54,15,41,50,52,13,50,53,48,36,67,49,56,60,56,46,56,57,58,58,63,69,67,59,74,69,70,74,77,79,70,72,132